Protein AF-A0A955I1L0-F1 (afdb_monomer)

pLDDT: mean 91.67, std 8.21, range [48.75, 98.75]

Organism: NCBI:txid2099670

Foldseek 3Di:
DDDDDDDDDPVVVVVVVVVVVVVVVVVPVVDPVVVVVLVVLVVLLLVLQVLLQQLVVVLVVVPDDQQVFAAQVRGGFAAVVVHWAFEWCDPNGDGSHTDCCCPQCNDVDHSHPGRAARPPDDDNTGSQKTKHALWDPPRRMKIWRPPRPPPDTRIPPPDDRFDKDKDKDKFFFAAFLQKWKDWQLADIDRQDQKAKAAHEQATKMKIKHKGWQAQDAAPWQWPFKKWKWFFADWWDFWTKKKKWWQQDWQDGGDPHSVSVVVSVVRTDPDIDIQTRFDDDYGGDMGMGHTPSVRVNSQSNDPPDDRGIMIMMMIITDDTDRGGMTMTGDNNHDDPHGGTMMMTITITGD

Secondary structure (DSSP, 8-state):
--PPP-PPPHHHHHHHHHHHHHHHHHHHHHS-HHHHHHHHHHHHHHHHHHHHHHHHHHHHHTT--GGG-B-TTSPBPPBTTT--EEEESSS-PPTTEEE-HHHHT-SS--SSSS----TT--SSS--S-EEEEE-TTT-EEEEE-TT-STT---EES-SPPPPPEEEEEEEEPPSGGGEEEEETTTEEES--SEEEEEEETTEEEEEEEEEEEE---TTPEEEEEEEEEEEEEEESS---EEEEE-SSTTPPPPSSHHHHHHHHTT--S--EEETT----STTEEEEPSP-HHHHHHHHTSTT--TTEEEEEEEEESSPPTT-EEEEE-TT--SSSPPPEEEEEEEE--

Structure (mmCIF, N/CA/C/O backbone):
data_AF-A0A955I1L0-F1
#
_entry.id   AF-A0A955I1L0-F1
#
loop_
_atom_site.group_PDB
_atom_site.id
_atom_site.type_symbol
_atom_site.label_atom_id
_atom_site.label_alt_id
_atom_site.label_comp_id
_atom_site.label_asym_id
_atom_site.label_entity_id
_atom_site.label_seq_id
_atom_site.pdbx_PDB_ins_code
_atom_site.Cartn_x
_atom_site.Cartn_y
_atom_site.Cartn_z
_atom_site.occupancy
_atom_site.B_iso_or_equiv
_atom_site.auth_seq_id
_atom_site.auth_comp_id
_atom_site.auth_asym_id
_atom_site.auth_atom_id
_atom_site.pdbx_PDB_model_num
ATOM 1 N N . MET A 1 1 ? -41.982 11.014 87.405 1.00 48.75 1 MET A N 1
ATOM 2 C CA . MET A 1 1 ? -41.968 12.048 86.347 1.00 48.75 1 MET A CA 1
ATOM 3 C C . MET A 1 1 ? -42.696 11.498 85.128 1.00 48.75 1 MET A C 1
ATOM 5 O O . MET A 1 1 ? -42.204 10.549 84.536 1.00 48.75 1 MET A O 1
ATOM 9 N N . LYS A 1 2 ? -43.884 12.017 84.794 1.00 51.75 2 LYS A N 1
ATOM 10 C CA . LYS A 1 2 ? -44.586 11.698 83.539 1.00 51.75 2 LYS A CA 1
ATOM 11 C C . LYS A 1 2 ? -44.285 12.828 82.555 1.00 51.75 2 LYS A C 1
ATOM 13 O O . LYS A 1 2 ? -44.645 13.966 82.833 1.00 51.75 2 LYS A O 1
ATOM 18 N N . ARG A 1 3 ? -43.585 12.528 81.459 1.00 62.56 3 ARG A N 1
ATOM 19 C CA . ARG A 1 3 ? -43.451 13.451 80.324 1.00 62.56 3 ARG A CA 1
ATOM 20 C C . ARG A 1 3 ? -44.800 13.499 79.600 1.00 62.56 3 ARG A C 1
ATOM 22 O O . ARG A 1 3 ? -45.341 12.445 79.277 1.00 62.56 3 ARG A O 1
ATOM 29 N N . SER A 1 4 ? -45.344 14.701 79.419 1.00 61.09 4 SER A N 1
ATOM 30 C CA . SER A 1 4 ? -46.488 14.949 78.537 1.00 61.09 4 SER A CA 1
ATOM 31 C C . SER A 1 4 ? -45.977 14.911 77.102 1.00 61.09 4 SER A C 1
ATOM 33 O O . SER A 1 4 ? -44.977 15.561 76.807 1.00 61.09 4 SER A O 1
ATOM 35 N N . TYR A 1 5 ? -46.612 14.119 76.244 1.00 67.12 5 TYR A N 1
ATOM 36 C CA . TYR A 1 5 ? -46.384 14.187 74.807 1.00 67.12 5 TYR A CA 1
ATOM 37 C C . TYR A 1 5 ? -47.440 15.133 74.243 1.00 67.12 5 TYR A C 1
ATOM 39 O O . TYR A 1 5 ? -48.632 14.854 74.378 1.00 67.12 5 TYR A O 1
ATOM 47 N N . ASP A 1 6 ? -47.009 16.253 73.667 1.00 75.25 6 ASP A N 1
ATOM 48 C CA . ASP A 1 6 ? -47.901 17.142 72.927 1.00 75.25 6 ASP A CA 1
ATOM 49 C C . ASP A 1 6 ? -48.388 16.387 71.684 1.00 75.25 6 ASP A C 1
ATOM 51 O O . ASP A 1 6 ? -47.598 15.955 70.844 1.00 75.25 6 ASP A O 1
ATOM 55 N N . ALA A 1 7 ? -49.693 16.127 71.626 1.00 71.81 7 ALA A N 1
ATOM 56 C CA . ALA A 1 7 ? -50.317 15.414 70.521 1.00 71.81 7 ALA A CA 1
ATOM 57 C C . ALA A 1 7 ? -50.616 16.392 69.374 1.00 71.81 7 ALA A C 1
ATOM 59 O O . ALA A 1 7 ? -51.214 17.444 69.598 1.00 71.81 7 ALA A O 1
ATOM 60 N N . PHE A 1 8 ? -50.218 16.030 68.152 1.00 75.00 8 PHE A N 1
ATOM 61 C CA . PHE A 1 8 ? -50.461 16.818 66.941 1.00 75.00 8 PHE A CA 1
ATOM 62 C C . PHE A 1 8 ? -51.956 16.978 66.649 1.00 75.00 8 PHE A C 1
ATOM 64 O O . PHE A 1 8 ? -52.756 16.063 66.873 1.00 75.00 8 PHE A O 1
ATOM 71 N N . THR A 1 9 ? -52.339 18.138 66.114 1.00 89.00 9 THR A N 1
ATOM 72 C CA . THR A 1 9 ? -53.736 18.402 65.754 1.00 89.00 9 THR A CA 1
ATOM 73 C C . THR A 1 9 ? -54.100 17.724 64.428 1.00 89.00 9 THR A C 1
ATOM 75 O O . THR A 1 9 ? -53.282 17.588 63.521 1.00 89.00 9 THR A O 1
ATOM 78 N N . LEU A 1 10 ? -55.358 17.295 64.283 1.00 85.25 10 LEU A N 1
ATOM 79 C CA . LEU A 1 10 ? -55.810 16.552 63.097 1.00 85.25 10 LEU A CA 1
ATOM 80 C C . LEU A 1 10 ? -55.704 17.382 61.802 1.00 85.25 10 LEU A C 1
ATOM 82 O O . LEU A 1 10 ? -55.428 16.843 60.733 1.00 85.25 10 LEU A O 1
ATOM 86 N N . ILE A 1 11 ? -55.868 18.703 61.911 1.00 90.12 11 ILE A N 1
ATOM 87 C CA . ILE A 1 11 ? -55.724 19.635 60.788 1.00 90.12 11 ILE A CA 1
ATOM 88 C C . ILE A 1 11 ? -54.270 19.781 60.326 1.00 90.12 11 ILE A C 1
ATOM 90 O O . ILE A 1 11 ? -54.012 19.917 59.135 1.00 90.12 11 ILE A O 1
ATOM 94 N N . GLU A 1 12 ? -53.316 19.694 61.246 1.00 88.25 12 GLU A N 1
ATOM 95 C CA . GLU A 1 12 ? -51.885 19.809 60.966 1.00 88.25 12 GLU A CA 1
ATOM 96 C C . GLU A 1 12 ? -51.395 18.605 60.161 1.00 88.25 12 GLU A C 1
ATOM 98 O O . GLU A 1 12 ? -50.720 18.767 59.145 1.00 88.25 12 GLU A O 1
ATOM 103 N N . ILE A 1 13 ? -51.852 17.401 60.514 1.00 91.25 13 ILE A N 1
ATOM 104 C CA . ILE A 1 13 ? -51.591 16.193 59.719 1.00 91.25 13 ILE A CA 1
ATOM 105 C C . ILE A 1 13 ? -52.225 16.315 58.325 1.00 91.25 13 ILE A C 1
ATOM 107 O O . ILE A 1 13 ? -51.581 15.996 57.326 1.00 91.25 13 ILE A O 1
ATOM 111 N N . LEU A 1 14 ? -53.454 16.828 58.232 1.00 90.81 14 LEU A N 1
ATOM 112 C CA . LEU A 1 14 ? -54.170 16.945 56.959 1.00 90.81 14 LEU A CA 1
ATOM 113 C C . LEU A 1 14 ? -53.491 17.923 55.987 1.00 90.81 14 LEU A C 1
ATOM 115 O O . LEU A 1 14 ? -53.303 17.601 54.813 1.00 90.81 14 LEU A O 1
ATOM 119 N N . VAL A 1 15 ? -53.072 19.090 56.478 1.00 92.94 15 VAL A N 1
ATOM 120 C CA . VAL A 1 15 ? -52.344 20.080 55.670 1.00 92.94 15 VAL A CA 1
ATOM 121 C C . VAL A 1 15 ? -50.977 19.541 55.253 1.00 92.94 15 VAL A C 1
ATOM 123 O O . VAL A 1 15 ? -50.581 19.706 54.101 1.00 92.94 15 VAL A O 1
ATOM 126 N N . THR A 1 16 ? -50.276 18.844 56.148 1.00 94.38 16 THR A N 1
ATOM 127 C CA . THR A 1 16 ? -48.937 18.309 55.859 1.00 94.38 16 THR A CA 1
ATOM 128 C C . THR A 1 16 ? -48.982 17.231 54.780 1.00 94.38 16 THR A C 1
ATOM 130 O O . THR A 1 16 ? -48.208 17.282 53.827 1.00 94.38 16 THR A O 1
ATOM 133 N N . VAL A 1 17 ? -49.925 16.288 54.868 1.00 94.25 17 VAL A N 1
ATOM 134 C CA . VAL A 1 17 ? -50.092 15.251 53.837 1.00 94.25 17 VAL A CA 1
ATOM 135 C C . VAL A 1 17 ? -50.529 15.871 52.505 1.00 94.25 17 VAL A C 1
ATOM 137 O O . VAL A 1 17 ? -50.034 15.463 51.453 1.00 94.25 17 VAL A O 1
ATOM 140 N N . GLY A 1 18 ? -51.386 16.899 52.536 1.00 95.69 18 GLY A N 1
ATOM 141 C CA . GLY A 1 18 ? -51.761 17.663 51.343 1.00 95.69 18 GLY A CA 1
ATOM 142 C C . GLY A 1 18 ? -50.561 18.334 50.668 1.00 95.69 18 GLY A C 1
ATOM 143 O O . GLY A 1 18 ? -50.372 18.191 49.461 1.00 95.69 18 GLY A O 1
ATOM 144 N N . LEU A 1 19 ? -49.702 19.000 51.445 1.00 95.00 19 LEU A N 1
ATOM 145 C CA . LEU A 1 19 ? -48.495 19.654 50.930 1.00 95.00 19 LEU A CA 1
ATOM 146 C C . LEU A 1 19 ? -47.462 18.652 50.402 1.00 95.00 19 LEU A C 1
ATOM 148 O O . LEU A 1 19 ? -46.922 18.865 49.318 1.00 95.00 19 LEU A O 1
ATOM 152 N N . ILE A 1 20 ? -47.222 17.542 51.109 1.00 95.31 20 ILE A N 1
ATOM 153 C CA . ILE A 1 20 ? -46.321 16.477 50.637 1.00 95.31 20 ILE A CA 1
ATOM 154 C C . ILE A 1 20 ? -46.835 15.885 49.321 1.00 95.31 20 ILE A C 1
ATOM 156 O O . ILE A 1 20 ? -46.040 15.654 48.415 1.00 95.31 20 ILE A O 1
ATOM 160 N N . SER A 1 21 ? -48.150 15.694 49.177 1.00 94.56 21 SER A N 1
ATOM 161 C CA . SER A 1 21 ? -48.746 15.154 47.946 1.00 94.56 21 SER A CA 1
ATOM 162 C C . SER A 1 21 ? -48.532 16.083 46.747 1.00 94.56 21 SER A C 1
ATOM 164 O O . SER A 1 21 ? -48.178 15.623 45.663 1.00 94.56 21 SER A O 1
ATOM 166 N N . ILE A 1 22 ? -48.697 17.396 46.944 1.00 94.75 22 ILE A N 1
ATOM 167 C CA . ILE A 1 22 ? -48.465 18.402 45.896 1.00 94.75 22 ILE A CA 1
ATOM 168 C C . ILE A 1 22 ? -46.982 18.454 45.519 1.00 94.75 22 ILE A C 1
ATOM 170 O O . ILE A 1 22 ? -46.650 18.446 44.334 1.00 94.75 22 ILE A O 1
ATOM 174 N N . LEU A 1 23 ? -46.089 18.472 46.513 1.00 93.44 23 LEU A N 1
ATOM 175 C CA . LEU A 1 23 ? -44.647 18.492 46.274 1.00 93.44 23 LEU A CA 1
ATOM 176 C C . LEU A 1 23 ? -44.176 17.221 45.560 1.00 93.44 23 LEU A C 1
ATOM 178 O O . LEU A 1 23 ? -43.424 17.328 44.600 1.00 93.44 23 LEU A O 1
ATOM 182 N N . ALA A 1 24 ? -44.656 16.042 45.961 1.00 89.25 24 ALA A N 1
ATOM 183 C CA . ALA A 1 24 ? -44.309 14.773 45.322 1.00 89.25 24 ALA A CA 1
ATOM 184 C C . ALA A 1 24 ? -44.790 14.695 43.861 1.00 89.25 24 ALA A C 1
ATOM 186 O O . ALA A 1 24 ? -44.062 14.221 42.992 1.00 89.25 24 ALA A O 1
ATOM 187 N N . ALA A 1 25 ? -45.995 15.190 43.563 1.00 88.12 25 ALA A N 1
ATOM 188 C CA . ALA A 1 25 ? -46.482 15.255 42.185 1.00 88.12 25 ALA A CA 1
ATOM 189 C C . ALA A 1 25 ? -45.642 16.225 41.332 1.00 88.12 25 ALA A C 1
ATOM 191 O O . ALA A 1 25 ? -45.278 15.900 40.202 1.00 88.12 25 ALA A O 1
ATOM 192 N N . ALA A 1 26 ? -45.287 17.391 41.884 1.00 85.75 26 ALA A N 1
ATOM 193 C CA . ALA A 1 26 ? -44.449 18.372 41.199 1.00 85.75 26 ALA A CA 1
ATOM 194 C C . ALA A 1 26 ? -43.020 17.855 40.947 1.00 85.75 26 ALA A C 1
ATOM 196 O O . ALA A 1 26 ? -42.470 18.093 39.873 1.00 85.75 26 ALA A O 1
ATOM 197 N N . THR A 1 27 ? -42.423 17.118 41.889 1.00 84.75 27 THR A N 1
ATOM 198 C CA . THR A 1 27 ? -41.069 16.565 41.723 1.00 84.75 27 THR A CA 1
ATOM 199 C C . THR A 1 27 ? -41.011 15.433 40.701 1.00 84.75 27 THR A C 1
ATOM 201 O O . THR A 1 27 ? -40.049 15.375 39.942 1.00 84.75 27 THR A O 1
ATOM 204 N N . ILE A 1 28 ? -42.033 14.573 40.618 1.00 80.56 28 ILE A N 1
ATOM 205 C CA . ILE A 1 28 ? -42.113 13.516 39.592 1.00 80.56 28 ILE A CA 1
ATOM 206 C C . ILE A 1 28 ? -42.256 14.114 38.188 1.00 80.56 28 ILE A C 1
ATOM 208 O O . ILE A 1 28 ? -41.686 13.587 37.243 1.00 80.56 28 ILE A O 1
ATOM 212 N N . LEU A 1 29 ? -42.984 15.225 38.041 1.00 76.25 29 LEU A N 1
ATOM 213 C CA . LEU A 1 29 ? -43.070 15.938 36.762 1.00 76.25 29 LEU A CA 1
ATOM 214 C C . LEU A 1 29 ? -41.763 16.663 36.407 1.00 76.25 29 LEU A C 1
ATOM 216 O O . LEU A 1 29 ? -41.454 16.828 35.230 1.00 76.25 29 LEU A O 1
ATOM 220 N N . ALA A 1 30 ? -41.003 17.104 37.413 1.00 76.31 30 ALA A N 1
ATOM 221 C CA . ALA A 1 30 ? -39.736 17.805 37.220 1.00 76.31 30 ALA A CA 1
ATOM 222 C C . ALA A 1 30 ? -38.559 16.861 36.909 1.00 76.31 30 ALA A C 1
ATOM 224 O O . ALA A 1 30 ? -37.633 17.248 36.197 1.00 76.31 30 ALA A O 1
ATOM 225 N N . ILE A 1 31 ? -38.575 15.632 37.432 1.00 81.81 31 ILE A N 1
ATOM 226 C CA . ILE A 1 31 ? -37.565 14.609 37.148 1.00 81.81 31 ILE A CA 1
ATOM 227 C C . ILE A 1 31 ? -38.073 13.777 35.981 1.00 81.81 31 ILE A C 1
ATOM 229 O O . ILE A 1 31 ? -39.049 13.059 36.125 1.00 81.81 31 ILE A O 1
ATOM 233 N N . ASN A 1 32 ? -37.397 13.825 34.837 1.00 82.88 32 ASN A N 1
ATOM 234 C CA . ASN A 1 32 ? -37.656 12.880 33.759 1.00 82.88 32 ASN A CA 1
ATOM 235 C C . ASN A 1 32 ? -36.880 11.575 34.049 1.00 82.88 32 ASN A C 1
ATOM 237 O O . ASN A 1 32 ? -35.669 11.536 33.799 1.00 82.88 32 ASN A O 1
ATOM 241 N N . PRO A 1 33 ? -37.509 10.526 34.623 1.00 85.00 33 PRO A N 1
ATOM 242 C CA . PRO A 1 33 ? -36.785 9.342 35.082 1.00 85.00 33 PRO A CA 1
ATOM 243 C C . PRO A 1 33 ? -36.112 8.595 33.929 1.00 85.00 33 PRO A C 1
ATOM 245 O O . PRO A 1 33 ? -35.045 8.023 34.128 1.00 85.00 33 PRO A O 1
ATOM 248 N N . SER A 1 34 ? -36.682 8.632 32.719 1.00 87.00 34 SER A N 1
ATOM 249 C CA . SER A 1 34 ? -36.097 7.953 31.559 1.00 87.00 34 SER A CA 1
ATOM 250 C C . SER A 1 34 ? -34.727 8.533 31.212 1.00 87.00 34 SER A C 1
ATOM 252 O O . SER A 1 34 ? -33.763 7.781 31.118 1.00 87.00 34 SER A O 1
ATOM 254 N N . VAL A 1 35 ? -34.610 9.863 31.154 1.00 90.50 35 VAL A N 1
ATOM 255 C CA . VAL A 1 35 ? -33.341 10.565 30.898 1.00 90.50 35 VAL A CA 1
ATOM 256 C C . VAL A 1 35 ? -32.314 10.275 31.996 1.00 90.50 35 VAL A C 1
ATOM 258 O O . VAL A 1 35 ? -31.129 10.134 31.704 1.00 90.50 35 VAL A O 1
ATOM 261 N N . ALA A 1 36 ? -32.738 10.162 33.260 1.00 90.19 36 ALA A N 1
ATOM 262 C CA . ALA A 1 36 ? -31.833 9.820 34.359 1.00 90.19 36 ALA A CA 1
ATOM 263 C C . ALA A 1 36 ? -31.263 8.394 34.224 1.00 90.19 36 ALA A C 1
ATOM 265 O O . ALA A 1 36 ? -30.066 8.193 34.435 1.00 90.19 36 ALA A O 1
ATOM 266 N N . PHE A 1 37 ? -32.084 7.420 33.818 1.00 91.94 37 PHE A N 1
ATOM 267 C CA . PHE A 1 37 ? -31.607 6.062 33.543 1.00 91.94 37 PHE A CA 1
ATOM 268 C C . PHE A 1 37 ? -30.702 6.003 32.308 1.00 91.94 37 PHE A C 1
ATOM 270 O O . PHE A 1 37 ? -29.670 5.339 32.368 1.00 91.94 37 PHE A O 1
ATOM 277 N N . SER A 1 38 ? -31.034 6.735 31.239 1.00 94.38 38 SER A N 1
ATOM 278 C CA . SER A 1 38 ? -30.182 6.864 30.047 1.00 94.38 38 SER A CA 1
ATOM 279 C C . SER A 1 38 ? -28.797 7.401 30.402 1.00 94.38 38 SER A C 1
ATOM 281 O O . SER A 1 38 ? -27.790 6.799 30.044 1.00 94.38 38 SER A O 1
ATOM 283 N N . LYS A 1 39 ? -28.727 8.460 31.222 1.00 94.31 39 LYS A N 1
ATOM 284 C CA . LYS A 1 39 ? -27.454 8.998 31.733 1.00 94.31 39 LYS A CA 1
ATOM 285 C C . LYS A 1 39 ? -26.677 7.982 32.569 1.00 94.31 39 LYS A C 1
ATOM 287 O O . LYS A 1 39 ? -25.459 7.903 32.456 1.00 94.31 39 LYS A O 1
ATOM 292 N N . SER A 1 40 ? -27.362 7.194 33.400 1.00 95.56 40 SER A N 1
ATOM 293 C CA . SER A 1 40 ? -26.713 6.143 34.192 1.00 95.56 40 SER A CA 1
ATOM 294 C C . SER A 1 40 ? -26.139 5.028 33.316 1.00 95.56 40 SER A C 1
ATOM 296 O O . SER A 1 40 ? -25.058 4.526 33.618 1.00 95.56 40 SER A O 1
ATOM 298 N N . ARG A 1 41 ? -26.837 4.635 32.241 1.00 96.00 41 ARG A N 1
ATOM 299 C CA . ARG A 1 41 ? -26.336 3.634 31.288 1.00 96.00 41 ARG A CA 1
ATOM 300 C C . ARG A 1 41 ? -25.165 4.178 30.477 1.00 96.00 41 ARG A C 1
ATOM 302 O O . ARG A 1 41 ? -24.139 3.511 30.416 1.00 96.00 41 ARG A O 1
ATOM 309 N N . ASN A 1 42 ? -25.252 5.415 29.986 1.00 96.88 42 ASN A N 1
ATOM 310 C CA . ASN A 1 42 ? -24.131 6.095 29.328 1.00 96.88 42 ASN A CA 1
ATOM 311 C C . ASN A 1 42 ? -22.904 6.221 30.248 1.00 96.88 42 ASN A C 1
ATOM 313 O O . ASN A 1 42 ? -21.783 5.998 29.807 1.00 96.88 42 ASN A O 1
ATOM 317 N N . ALA A 1 43 ? -23.082 6.481 31.547 1.00 96.25 43 ALA A N 1
ATOM 318 C CA . ALA A 1 43 ? -21.969 6.459 32.501 1.00 96.25 43 ALA A CA 1
ATOM 319 C C . ALA A 1 43 ? -21.326 5.063 32.630 1.00 96.25 43 ALA A C 1
ATOM 321 O O . ALA A 1 43 ? -20.107 4.958 32.758 1.00 96.25 43 ALA A O 1
ATOM 322 N N . SER A 1 44 ? -22.125 3.992 32.563 1.00 96.06 44 SER A N 1
ATOM 323 C CA . SER A 1 44 ? -21.618 2.614 32.488 1.00 96.06 44 SER A CA 1
ATOM 324 C C . SER A 1 44 ? -20.831 2.370 31.195 1.00 96.06 44 SER A C 1
ATOM 326 O O . SER A 1 44 ? -19.723 1.846 31.264 1.00 96.06 44 SER A O 1
ATOM 328 N N . ARG A 1 45 ? -21.333 2.851 30.048 1.00 97.06 45 ARG A N 1
ATOM 329 C CA . ARG A 1 45 ? -20.642 2.788 28.746 1.00 97.06 45 ARG A CA 1
ATOM 330 C C . ARG A 1 45 ? -19.296 3.496 28.766 1.00 97.06 45 ARG A C 1
ATOM 332 O O . ARG A 1 45 ? -18.305 2.931 28.330 1.00 97.06 45 ARG A O 1
ATOM 339 N N . TRP A 1 46 ? -19.230 4.691 29.351 1.00 96.06 46 TRP A N 1
ATOM 340 C CA . TRP A 1 46 ? -17.969 5.416 29.531 1.00 96.06 46 TRP A CA 1
ATOM 341 C C . TRP A 1 46 ? -16.937 4.627 30.335 1.00 96.06 46 TRP A C 1
ATOM 343 O O . TRP A 1 46 ? -15.747 4.690 30.033 1.00 96.06 46 TRP A O 1
ATOM 353 N N . ASN A 1 47 ? -17.374 3.902 31.364 1.00 96.00 47 ASN A N 1
ATOM 354 C CA . ASN A 1 47 ? -16.473 3.047 32.130 1.00 96.00 47 ASN A CA 1
ATOM 355 C C . ASN A 1 47 ? -16.022 1.839 31.303 1.00 96.00 47 ASN A C 1
ATOM 357 O O . ASN A 1 47 ? -14.844 1.499 31.359 1.00 96.00 47 ASN A O 1
ATOM 361 N N . GLY A 1 48 ? -16.921 1.245 30.512 1.00 96.19 48 GLY A N 1
ATOM 362 C CA . GLY A 1 48 ? -16.595 0.135 29.618 1.00 96.19 48 GLY A CA 1
ATOM 363 C C . GLY A 1 48 ? -15.585 0.516 28.537 1.00 96.19 48 GLY A C 1
ATOM 364 O O . GLY A 1 48 ? -14.521 -0.090 28.459 1.00 96.19 48 GLY A O 1
ATOM 365 N N . VAL A 1 49 ? -15.857 1.591 27.790 1.00 96.44 49 VAL A N 1
ATOM 366 C CA . VAL A 1 49 ? -14.954 2.120 26.752 1.00 96.44 49 VAL A CA 1
ATOM 367 C C . VAL A 1 49 ? -13.568 2.438 27.327 1.00 96.44 49 VAL A C 1
ATOM 369 O O . VAL A 1 49 ? -12.564 2.055 26.735 1.00 96.44 49 VAL A O 1
ATOM 372 N N . ARG A 1 50 ? -13.486 3.076 28.508 1.00 95.69 50 ARG A N 1
ATOM 373 C CA . ARG A 1 50 ? -12.197 3.360 29.172 1.00 95.69 50 ARG A CA 1
ATOM 374 C C . ARG A 1 50 ? -11.459 2.102 29.602 1.00 95.69 50 ARG A C 1
ATOM 376 O O . ARG A 1 50 ? -10.248 2.041 29.434 1.00 95.69 50 ARG A O 1
ATOM 383 N N . ALA A 1 51 ? -12.166 1.136 30.183 1.00 95.94 51 ALA A N 1
ATOM 384 C CA . ALA A 1 51 ? -11.551 -0.101 30.645 1.00 95.94 51 ALA A CA 1
ATOM 385 C C . ALA A 1 51 ? -10.952 -0.885 29.472 1.00 95.94 51 ALA A C 1
ATOM 387 O O . ALA A 1 51 ? -9.798 -1.290 29.553 1.00 95.94 51 ALA A O 1
ATOM 388 N N . ILE A 1 52 ? -11.695 -1.021 28.368 1.00 95.38 52 ILE A N 1
ATOM 389 C CA . ILE A 1 52 ? -11.211 -1.697 27.158 1.00 95.38 52 ILE A CA 1
ATOM 390 C C . ILE A 1 52 ? -10.019 -0.939 26.565 1.00 95.38 52 ILE A C 1
ATOM 392 O O . ILE A 1 52 ? -8.969 -1.536 26.350 1.00 95.38 52 ILE A O 1
ATOM 396 N N . HIS A 1 53 ? -10.146 0.378 26.362 1.00 94.56 53 HIS A N 1
ATOM 397 C CA . HIS A 1 53 ? -9.079 1.192 25.775 1.00 94.56 53 HIS A CA 1
ATOM 398 C C . HIS A 1 53 ? -7.780 1.111 26.586 1.00 94.56 53 HIS A C 1
ATOM 400 O O . HIS A 1 53 ? -6.738 0.763 26.043 1.00 94.56 53 HIS A O 1
ATOM 406 N N . SER A 1 54 ? -7.837 1.366 27.898 1.00 94.19 54 SER A N 1
ATOM 407 C CA . SER A 1 54 ? -6.648 1.295 28.756 1.00 94.19 54 SER A CA 1
ATOM 408 C C . SER A 1 54 ? -6.093 -0.126 28.890 1.00 94.19 54 SER A C 1
ATOM 410 O O . SER A 1 54 ? -4.889 -0.285 29.071 1.00 94.19 54 SER A O 1
ATOM 412 N N . GLY A 1 55 ? -6.946 -1.152 28.796 1.00 94.31 55 GLY A N 1
ATOM 413 C CA . GLY A 1 55 ? -6.514 -2.547 28.773 1.00 94.31 55 GLY A CA 1
ATOM 414 C C . GLY A 1 55 ? -5.665 -2.861 27.542 1.00 94.31 55 GLY A C 1
ATOM 415 O O . GLY A 1 55 ? -4.563 -3.385 27.683 1.00 94.31 55 GLY A O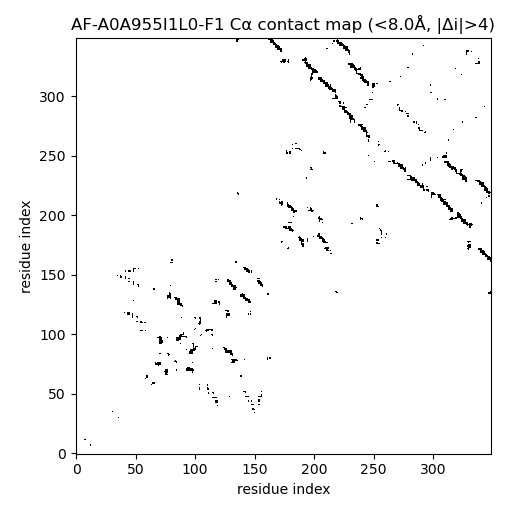 1
ATOM 416 N N . ILE A 1 56 ? -6.141 -2.477 26.353 1.00 93.12 56 ILE A N 1
ATOM 417 C CA . ILE A 1 56 ? -5.404 -2.678 25.098 1.00 93.12 56 ILE A CA 1
ATOM 418 C C . ILE A 1 56 ? -4.134 -1.826 25.069 1.00 93.12 56 ILE A C 1
ATOM 420 O O . ILE A 1 56 ? -3.078 -2.334 24.711 1.00 93.12 56 ILE A O 1
ATOM 424 N N . GLU A 1 57 ? -4.188 -0.559 25.493 1.00 92.12 57 GLU A N 1
ATOM 425 C CA . GLU A 1 57 ? -2.988 0.287 25.564 1.00 92.12 57 GLU A CA 1
ATOM 426 C C . GLU A 1 57 ? -1.903 -0.338 26.445 1.00 92.12 57 GLU A C 1
ATOM 428 O O . GLU A 1 57 ? -0.736 -0.361 26.063 1.00 92.12 57 GLU A O 1
ATOM 433 N N . GLN A 1 58 ? -2.273 -0.881 27.608 1.00 92.88 58 GLN A N 1
ATOM 434 C CA . GLN A 1 58 ? -1.312 -1.552 28.481 1.00 92.88 58 GLN A CA 1
ATOM 435 C C . GLN A 1 58 ? -0.775 -2.847 27.855 1.00 92.88 58 GLN A C 1
ATOM 437 O O . GLN A 1 58 ? 0.412 -3.137 27.997 1.00 92.88 58 GLN A O 1
ATOM 442 N N . TRP A 1 59 ? -1.610 -3.597 27.132 1.00 92.69 59 TRP A N 1
ATOM 443 C CA . TRP A 1 59 ? -1.181 -4.782 26.388 1.00 92.69 59 TRP A CA 1
ATOM 444 C C . TRP A 1 59 ? -0.175 -4.444 25.281 1.00 92.69 59 TRP A C 1
ATOM 446 O O . TRP A 1 59 ? 0.844 -5.125 25.157 1.00 92.69 59 TRP A O 1
ATOM 456 N N . LEU A 1 60 ? -0.382 -3.346 24.551 1.00 90.81 60 LEU A N 1
ATOM 457 C CA . LEU A 1 60 ? 0.579 -2.840 23.564 1.00 90.81 60 LEU A CA 1
ATOM 458 C C . LEU A 1 60 ? 1.884 -2.362 24.222 1.00 90.81 60 LEU A C 1
ATOM 460 O O . LEU A 1 60 ? 2.971 -2.643 23.721 1.00 90.81 60 LEU A O 1
ATOM 464 N N . ILE A 1 61 ? 1.800 -1.684 25.375 1.00 92.31 61 ILE A N 1
ATOM 465 C CA . ILE A 1 61 ? 2.977 -1.225 26.141 1.00 92.31 61 ILE A CA 1
ATOM 466 C C . ILE A 1 61 ? 3.878 -2.394 26.563 1.00 92.31 61 ILE A C 1
ATOM 468 O O . ILE A 1 61 ? 5.097 -2.225 26.647 1.00 92.31 61 ILE A O 1
ATOM 472 N N . ASP A 1 62 ? 3.313 -3.579 26.779 1.00 92.50 62 ASP A N 1
ATOM 473 C CA . ASP A 1 62 ? 4.078 -4.773 27.145 1.00 92.50 62 ASP A CA 1
ATOM 474 C C . ASP A 1 62 ? 4.783 -5.449 25.956 1.00 92.50 62 ASP A C 1
ATOM 476 O O . ASP A 1 62 ? 5.447 -6.473 26.128 1.00 92.50 62 ASP A O 1
ATOM 480 N N . GLY A 1 63 ? 4.706 -4.845 24.766 1.00 88.69 63 GLY A N 1
ATOM 481 C CA . GLY A 1 63 ? 5.442 -5.258 23.572 1.00 88.69 63 GLY A CA 1
ATOM 482 C C . GLY A 1 63 ? 4.670 -6.192 22.647 1.00 88.69 63 GLY A C 1
ATOM 483 O O . GLY A 1 63 ? 5.282 -6.820 21.785 1.00 88.69 63 GLY A O 1
ATOM 484 N N . ASN A 1 64 ? 3.354 -6.301 22.824 1.00 90.00 64 ASN A N 1
ATOM 485 C CA . ASN A 1 64 ? 2.501 -7.016 21.884 1.00 90.00 64 ASN A CA 1
ATOM 486 C C . ASN A 1 64 ? 2.183 -6.143 20.663 1.00 90.00 64 ASN A C 1
ATOM 488 O O . ASN A 1 64 ? 2.170 -4.915 20.755 1.00 90.00 64 ASN A O 1
ATOM 492 N N . ASP A 1 65 ? 1.908 -6.785 19.529 1.00 87.25 65 ASP A N 1
ATOM 493 C CA . ASP A 1 65 ? 1.582 -6.105 18.276 1.00 87.25 65 ASP A CA 1
ATOM 494 C C . ASP A 1 65 ? 0.076 -6.176 18.004 1.00 87.25 65 ASP A C 1
ATOM 496 O O . ASP A 1 65 ? -0.512 -7.261 18.042 1.00 87.25 65 ASP A O 1
ATOM 500 N N . ILE A 1 66 ? -0.542 -5.028 17.716 1.00 87.44 66 ILE A N 1
ATOM 501 C CA . ILE A 1 66 ? -1.976 -4.927 17.423 1.00 87.44 66 ILE A CA 1
ATOM 502 C C . ILE A 1 66 ? -2.374 -5.785 16.219 1.00 87.44 66 ILE A C 1
ATOM 504 O O . ILE A 1 66 ? -3.482 -6.306 16.202 1.00 87.44 66 ILE A O 1
ATOM 508 N N . ASP A 1 67 ? -1.462 -6.020 15.275 1.00 84.81 67 ASP A N 1
ATOM 509 C CA . ASP A 1 67 ? -1.734 -6.821 14.074 1.00 84.81 67 ASP A CA 1
ATOM 510 C C . ASP A 1 67 ? -1.929 -8.313 14.392 1.00 84.81 67 ASP A C 1
ATOM 512 O O . ASP A 1 67 ? -2.421 -9.077 13.565 1.00 84.81 67 ASP A O 1
ATOM 516 N N . THR A 1 68 ? -1.565 -8.752 15.602 1.00 87.25 68 THR A N 1
ATOM 517 C CA . THR A 1 68 ? -1.853 -10.117 16.076 1.00 87.25 68 THR A CA 1
ATOM 518 C C . THR A 1 68 ? -3.296 -10.291 16.546 1.00 87.25 68 THR A C 1
ATOM 520 O O . THR A 1 68 ? -3.744 -11.422 16.750 1.00 87.25 68 THR A O 1
ATOM 523 N N . LEU A 1 69 ? -4.030 -9.186 16.712 1.00 87.56 69 LEU A N 1
ATOM 524 C CA . LEU A 1 69 ? -5.457 -9.195 16.986 1.00 87.56 69 LEU A CA 1
ATOM 525 C C . LEU A 1 69 ? -6.225 -9.366 15.679 1.00 87.56 69 LEU A C 1
ATOM 527 O O . LEU A 1 69 ? -6.395 -8.419 14.913 1.00 87.56 69 LEU A O 1
ATOM 531 N N . LEU A 1 70 ? -6.688 -10.591 15.449 1.00 87.56 70 LEU A N 1
ATOM 532 C CA . LEU A 1 70 ? -7.376 -10.967 14.222 1.00 87.56 70 LEU A CA 1
ATOM 533 C C . LEU A 1 70 ? -8.871 -11.178 14.452 1.00 87.56 70 LEU A C 1
ATOM 535 O O . LEU A 1 70 ? -9.305 -11.643 15.512 1.00 87.56 70 LEU A O 1
ATOM 539 N N . GLU A 1 71 ? -9.647 -10.855 13.426 1.00 88.00 71 GLU A N 1
ATOM 540 C CA . GLU A 1 71 ? -11.067 -11.158 13.347 1.00 88.00 71 GLU A CA 1
ATOM 541 C C . GLU A 1 71 ? -11.305 -12.657 13.093 1.00 88.00 71 GLU A C 1
ATOM 543 O O . GLU A 1 71 ? -10.377 -13.442 12.872 1.00 88.00 71 GLU A O 1
ATOM 548 N N . GLY A 1 72 ? -12.569 -13.089 13.142 1.00 84.94 72 GLY A N 1
ATOM 549 C CA . GLY A 1 72 ? -12.933 -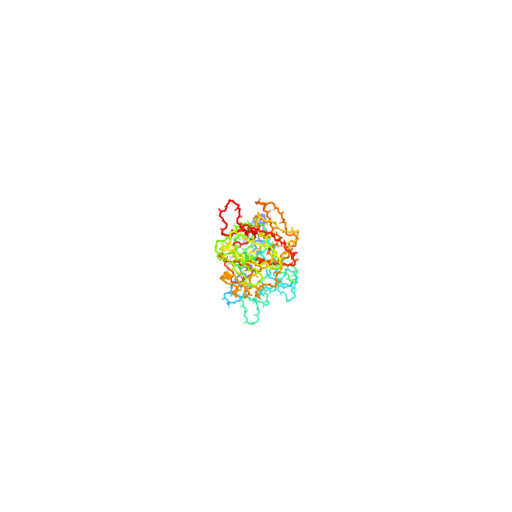14.502 12.985 1.00 84.94 72 GLY A CA 1
ATOM 550 C C . GLY A 1 72 ? -12.551 -15.129 11.636 1.00 84.94 72 GLY A C 1
ATOM 551 O O . GLY A 1 72 ? -12.435 -16.354 11.549 1.00 84.94 72 GLY A O 1
ATOM 552 N N . ASP A 1 73 ? -12.347 -14.321 10.597 1.00 83.50 73 ASP A N 1
ATOM 553 C CA . ASP A 1 73 ? -11.879 -14.737 9.270 1.00 83.50 73 ASP A CA 1
ATOM 554 C C . ASP A 1 73 ? -10.339 -14.708 9.124 1.00 83.50 73 ASP A C 1
ATOM 556 O O . ASP A 1 73 ? -9.805 -15.204 8.129 1.00 83.50 73 ASP A O 1
ATOM 560 N N . GLY A 1 74 ? -9.625 -14.198 10.133 1.00 84.94 74 GLY A N 1
ATOM 561 C CA . GLY A 1 74 ? -8.174 -14.037 10.146 1.00 84.94 74 GLY A CA 1
ATOM 562 C C . GLY A 1 74 ? -7.668 -12.691 9.619 1.00 84.94 74 GLY A C 1
ATOM 563 O O . GLY A 1 74 ? -6.450 -12.534 9.522 1.00 84.94 74 GLY A O 1
ATOM 564 N N . SER A 1 75 ? -8.542 -11.736 9.281 1.00 85.44 75 SER A N 1
ATOM 565 C CA . SER A 1 75 ? -8.131 -10.377 8.913 1.00 85.44 75 SER A CA 1
ATOM 566 C C . SER A 1 75 ? -7.705 -9.566 10.146 1.00 85.44 75 SER A C 1
ATOM 568 O O . SER A 1 75 ? -8.164 -9.849 11.254 1.00 85.44 75 SER A O 1
ATOM 570 N N . PRO A 1 76 ? -6.852 -8.537 10.001 1.00 86.38 76 PRO A N 1
ATOM 571 C CA . PRO A 1 76 ? -6.623 -7.571 11.074 1.00 86.38 76 PRO A CA 1
ATOM 572 C C . PRO A 1 76 ? -7.891 -6.751 11.364 1.00 86.38 76 PRO A C 1
ATOM 574 O O . PRO A 1 76 ? -8.825 -6.725 10.560 1.00 86.38 76 PRO A O 1
ATOM 577 N N . ILE A 1 77 ? -7.898 -6.052 12.505 1.00 88.44 77 ILE A N 1
ATOM 578 C CA . ILE A 1 77 ? -8.963 -5.110 12.887 1.00 88.44 77 ILE A CA 1
ATOM 579 C C . ILE A 1 77 ? -9.164 -4.059 11.784 1.00 88.44 77 ILE A C 1
ATOM 581 O O . ILE A 1 77 ? -8.209 -3.407 11.357 1.00 88.44 77 ILE A O 1
ATOM 585 N N . ALA A 1 78 ? -10.416 -3.831 11.386 1.00 83.69 78 ALA A N 1
ATOM 586 C CA . ALA A 1 78 ? -10.764 -2.815 10.394 1.00 83.69 78 ALA A CA 1
ATOM 587 C C . ALA A 1 78 ? -10.374 -1.378 10.811 1.00 83.69 78 ALA A C 1
ATOM 589 O O . ALA A 1 78 ? -10.450 -0.989 11.984 1.00 83.69 78 ALA A O 1
ATOM 590 N N . ASN A 1 79 ? -10.039 -0.533 9.831 1.00 83.69 79 ASN A N 1
ATOM 591 C CA . ASN A 1 79 ? -9.927 0.910 10.053 1.00 83.69 79 ASN A CA 1
ATOM 592 C C . ASN A 1 79 ? -11.314 1.519 10.315 1.00 83.69 79 ASN A C 1
ATOM 594 O O . ASN A 1 79 ? -12.308 1.097 9.728 1.00 83.69 79 ASN A O 1
ATOM 598 N N . CYS A 1 80 ? -11.385 2.575 11.135 1.00 84.31 80 CYS A N 1
ATOM 599 C CA . CYS A 1 80 ? -12.656 3.187 11.577 1.00 84.31 80 CYS A CA 1
ATOM 600 C C . CYS A 1 80 ? -13.570 3.727 10.467 1.00 84.31 80 CYS A C 1
ATOM 602 O O . CYS A 1 80 ? -14.736 4.042 10.697 1.00 84.31 80 CYS A O 1
ATOM 604 N N . VAL A 1 81 ? -13.007 3.890 9.285 1.00 72.75 81 VAL A N 1
ATOM 605 C CA . VAL A 1 81 ? -13.620 4.364 8.044 1.00 72.75 81 VAL A CA 1
ATOM 606 C C . VAL A 1 81 ? -14.237 3.239 7.209 1.00 72.75 81 VAL A C 1
ATOM 608 O O . VAL A 1 81 ? -15.277 3.460 6.593 1.00 72.75 81 VAL A O 1
ATOM 611 N N . ASP A 1 82 ? -13.643 2.043 7.239 1.00 73.38 82 ASP A N 1
ATOM 612 C CA . ASP A 1 82 ? -14.139 0.841 6.556 1.00 73.38 82 ASP A CA 1
ATOM 613 C C . ASP A 1 82 ? -15.240 0.170 7.381 1.00 73.38 82 ASP A C 1
ATOM 615 O O . ASP A 1 82 ? -16.136 -0.496 6.858 1.00 73.38 82 ASP A O 1
ATOM 619 N N . GLY A 1 83 ? -15.204 0.392 8.694 1.00 80.38 83 GLY A N 1
ATOM 620 C CA . GLY A 1 83 ? -16.221 -0.047 9.623 1.00 80.38 83 GLY A CA 1
ATOM 621 C C . GLY A 1 83 ? -15.695 -0.113 11.045 1.00 80.38 83 GLY A C 1
ATOM 622 O O . GLY A 1 83 ? -14.674 0.465 11.406 1.00 80.38 83 GLY A O 1
ATOM 623 N N . THR A 1 84 ? -16.430 -0.831 11.883 1.00 86.75 84 THR A N 1
ATOM 624 C CA . THR A 1 84 ? -15.988 -1.135 13.239 1.00 86.75 84 THR A CA 1
ATOM 625 C C . THR A 1 84 ? -16.214 -2.607 13.518 1.00 86.75 84 THR A C 1
ATOM 627 O O . THR A 1 84 ? -17.313 -3.110 13.265 1.00 86.75 84 THR A O 1
ATOM 630 N N . THR A 1 85 ? -15.228 -3.255 14.112 1.00 91.62 85 THR A N 1
ATOM 631 C CA . THR A 1 85 ? -15.275 -4.655 14.521 1.00 91.62 85 THR A CA 1
ATOM 632 C C . THR A 1 85 ? -16.049 -4.799 15.830 1.00 91.62 85 THR A C 1
ATOM 634 O O . THR A 1 85 ? -15.969 -3.958 16.736 1.00 91.62 85 THR A O 1
ATOM 637 N N . VAL A 1 86 ? -16.835 -5.867 15.949 1.00 92.81 86 VAL A N 1
ATOM 638 C CA . VAL A 1 86 ? -17.607 -6.179 17.157 1.00 92.81 86 VAL A CA 1
ATOM 639 C C . VAL A 1 86 ? -16.709 -6.814 18.210 1.00 92.81 86 VAL A C 1
ATOM 641 O O . VAL A 1 86 ? -16.107 -7.853 17.966 1.00 92.81 86 VAL A O 1
ATOM 644 N N . ILE A 1 87 ? -16.680 -6.245 19.415 1.00 93.19 87 ILE A N 1
ATOM 645 C CA . ILE A 1 87 ? -15.966 -6.861 20.537 1.00 93.19 87 ILE A CA 1
ATOM 646 C C . ILE A 1 87 ? -16.828 -7.982 21.121 1.00 93.19 87 ILE A C 1
ATOM 648 O O . ILE A 1 87 ? -17.962 -7.737 21.558 1.00 93.19 87 ILE A O 1
ATOM 652 N N . THR A 1 88 ? -16.274 -9.191 21.167 1.00 90.88 88 THR A N 1
ATOM 653 C CA . THR A 1 88 ? -16.878 -10.366 21.794 1.00 90.88 88 THR A CA 1
ATOM 654 C C . THR A 1 88 ? -16.136 -10.792 23.061 1.00 90.88 88 THR A C 1
ATOM 656 O O . THR A 1 88 ? -14.945 -10.534 23.224 1.00 90.88 88 THR A O 1
ATOM 659 N N . ASP A 1 89 ? -16.888 -11.401 23.977 1.00 86.25 89 ASP A N 1
ATOM 660 C CA . ASP A 1 89 ? -16.447 -12.019 25.230 1.00 86.25 89 ASP A CA 1
ATOM 661 C C . ASP A 1 89 ? -16.602 -13.554 25.197 1.00 86.25 89 ASP A C 1
ATOM 663 O O . ASP A 1 89 ? -16.578 -14.215 26.237 1.00 86.25 89 ASP A O 1
ATOM 667 N N . VAL A 1 90 ? -16.814 -14.136 24.008 1.00 85.88 90 VAL A N 1
ATOM 668 C CA . VAL A 1 90 ? -16.923 -15.587 23.820 1.00 85.88 90 VAL A CA 1
ATOM 669 C C . VAL A 1 90 ? -15.853 -16.108 22.856 1.00 85.88 90 VAL A C 1
ATOM 671 O O . VAL A 1 90 ? -15.568 -15.468 21.848 1.00 85.88 90 VAL A O 1
ATOM 674 N N . PRO A 1 91 ? -15.338 -17.334 23.073 1.00 82.00 91 PRO A N 1
ATOM 675 C CA . PRO A 1 91 ? -14.236 -17.883 22.276 1.00 82.00 91 PRO A CA 1
ATOM 676 C C . PRO A 1 91 ? -14.630 -18.266 20.841 1.00 82.00 91 PRO A C 1
ATOM 678 O O . PRO A 1 91 ? -13.784 -18.628 20.028 1.00 82.00 91 PRO A O 1
ATOM 681 N N . THR A 1 92 ? -15.926 -18.276 20.519 1.00 84.19 92 THR A N 1
ATOM 682 C CA . THR A 1 92 ? -16.413 -18.535 19.160 1.00 84.19 92 THR A CA 1
ATOM 683 C C . THR A 1 92 ? -16.524 -17.221 18.402 1.00 84.19 92 THR A C 1
ATOM 685 O O . THR A 1 92 ? -17.565 -16.568 18.466 1.00 84.19 92 THR A O 1
ATOM 688 N N . ILE A 1 93 ? -15.460 -16.871 17.686 1.00 82.88 93 ILE A N 1
ATOM 689 C CA . ILE A 1 93 ? -15.358 -15.638 16.905 1.00 82.88 93 ILE A CA 1
ATOM 690 C C . ILE A 1 93 ? -16.053 -15.832 15.552 1.00 82.88 93 ILE A C 1
ATOM 692 O O . ILE A 1 93 ? -15.763 -16.791 14.832 1.00 82.88 93 ILE A O 1
ATOM 696 N N . LEU A 1 94 ? -17.004 -14.958 15.224 1.00 85.81 94 LEU A N 1
ATOM 697 C CA . LEU A 1 94 ? -17.600 -14.877 13.887 1.00 85.81 94 LEU A CA 1
ATOM 698 C C . LEU A 1 94 ? -16.870 -13.831 13.033 1.00 85.81 94 LEU A C 1
ATOM 700 O O . LEU A 1 94 ? -16.141 -12.993 13.554 1.00 85.81 94 LEU A O 1
ATOM 704 N N . ASP A 1 95 ? -17.113 -13.866 11.726 1.00 85.75 95 ASP A N 1
ATOM 705 C CA . ASP A 1 95 ? -16.701 -12.811 10.796 1.00 85.75 95 ASP A CA 1
ATOM 706 C C . ASP A 1 95 ? -17.195 -11.427 11.279 1.00 85.75 95 ASP A C 1
ATOM 708 O O . ASP A 1 95 ? -18.350 -11.299 11.715 1.00 85.75 95 ASP A O 1
ATOM 712 N N . GLY A 1 96 ? -16.316 -10.419 11.278 1.00 85.44 96 GLY A N 1
ATOM 713 C CA . GLY A 1 96 ? -16.584 -9.089 11.840 1.00 85.44 96 GLY A CA 1
ATOM 714 C C . GLY A 1 96 ? -16.520 -8.984 13.372 1.00 85.44 96 GLY A C 1
ATOM 715 O O . GLY A 1 96 ? -16.973 -7.979 13.937 1.00 85.44 96 GLY A O 1
ATOM 716 N N . GLN A 1 97 ? -16.037 -10.016 14.076 1.00 90.88 97 GLN A N 1
ATOM 717 C CA . GLN A 1 97 ? -15.891 -10.033 15.537 1.00 90.88 97 GLN A CA 1
ATOM 718 C C . GLN A 1 97 ? -14.444 -10.257 15.972 1.00 90.88 97 GLN A C 1
ATOM 720 O O . GLN A 1 97 ? -13.678 -10.919 15.281 1.00 90.88 97 GLN A O 1
ATOM 725 N N . ILE A 1 98 ? -14.116 -9.782 17.173 1.00 91.19 98 ILE A N 1
ATOM 726 C CA . ILE A 1 98 ? -12.827 -9.995 17.833 1.00 91.19 98 ILE A CA 1
ATOM 727 C C . ILE A 1 98 ? -13.017 -10.396 19.298 1.00 91.19 98 ILE A C 1
ATOM 729 O O . ILE A 1 98 ? -13.733 -9.722 20.043 1.00 91.19 98 ILE A O 1
ATOM 733 N N . ASP A 1 99 ? -12.373 -11.489 19.716 1.00 91.00 99 ASP A N 1
ATOM 734 C CA . ASP A 1 99 ? -12.360 -11.939 21.114 1.00 91.00 99 ASP A CA 1
ATOM 735 C C . ASP A 1 99 ? -11.251 -11.232 21.892 1.00 91.00 99 ASP A C 1
ATOM 737 O O . ASP A 1 99 ? -10.066 -11.545 21.761 1.00 91.00 99 ASP A O 1
ATOM 741 N N . LEU A 1 100 ? -11.652 -10.266 22.718 1.00 90.56 100 LEU A N 1
ATOM 742 C CA . LEU A 1 100 ? -10.730 -9.571 23.609 1.00 90.56 100 LEU A CA 1
ATOM 743 C C . LEU A 1 100 ? -10.605 -10.247 24.978 1.00 90.56 100 LEU A C 1
ATOM 745 O O . LEU A 1 100 ? -9.681 -9.903 25.713 1.00 90.56 100 LEU A O 1
ATOM 749 N N . ASP A 1 101 ? -11.481 -11.189 25.346 1.00 89.38 101 ASP A N 1
ATOM 750 C CA . ASP A 1 101 ? -11.396 -11.893 26.635 1.00 89.38 101 ASP A CA 1
ATOM 751 C C . ASP A 1 101 ? -10.120 -12.738 26.694 1.00 89.38 101 ASP A C 1
ATOM 753 O O . ASP A 1 101 ? -9.333 -12.630 27.642 1.00 89.38 101 ASP A O 1
ATOM 757 N N . ALA A 1 102 ? -9.842 -13.466 25.608 1.00 83.31 102 ALA A N 1
ATOM 758 C CA . ALA A 1 102 ? -8.630 -14.267 25.457 1.00 83.31 102 ALA A CA 1
ATOM 759 C C . ALA A 1 102 ? -7.333 -13.456 25.648 1.00 83.31 102 ALA A C 1
ATOM 761 O O . ALA A 1 102 ? -6.345 -13.991 26.154 1.00 83.31 102 ALA A O 1
ATOM 762 N N . VAL A 1 103 ? -7.341 -12.174 25.270 1.00 86.44 103 VAL A N 1
ATOM 763 C CA . VAL A 1 103 ? -6.153 -11.307 25.282 1.00 86.44 103 VAL A CA 1
ATOM 764 C C . VAL A 1 103 ? -6.063 -10.453 26.546 1.00 86.44 103 VAL A C 1
ATOM 766 O O . VAL A 1 103 ? -4.993 -10.332 27.138 1.00 86.44 103 VAL A O 1
ATOM 769 N N . LEU A 1 104 ? -7.172 -9.845 26.971 1.00 89.62 104 LEU A N 1
ATOM 770 C CA . LEU A 1 104 ? -7.175 -8.834 28.031 1.00 89.62 104 LEU A CA 1
ATOM 771 C C . LEU A 1 104 ? -7.496 -9.398 29.418 1.00 89.62 104 LEU A C 1
ATOM 773 O O . LEU A 1 104 ? -7.154 -8.762 30.418 1.00 89.62 104 LEU A O 1
ATOM 777 N N . VAL A 1 105 ? -8.154 -10.556 29.494 1.00 88.12 105 VAL A N 1
ATOM 778 C CA . VAL A 1 105 ? -8.576 -11.206 30.752 1.00 88.12 105 VAL A CA 1
ATOM 779 C C . VAL A 1 105 ? -7.807 -12.510 31.001 1.00 88.12 105 VAL A C 1
ATOM 781 O O . VAL A 1 105 ? -7.784 -13.005 32.130 1.00 88.12 105 VAL A O 1
ATOM 784 N N . GLY A 1 106 ? -7.154 -13.045 29.962 1.00 76.38 106 GLY A N 1
ATOM 785 C CA . GLY A 1 106 ? -6.455 -14.329 29.940 1.00 76.38 106 GLY A CA 1
ATOM 786 C C . GLY A 1 106 ? -5.589 -14.645 31.170 1.00 76.38 106 GLY A C 1
ATOM 787 O O . GLY A 1 106 ? -5.081 -13.778 31.880 1.00 76.38 106 GLY A O 1
ATOM 788 N N . SER A 1 107 ? -5.396 -15.942 31.432 1.00 65.38 107 SER A N 1
ATOM 789 C CA . SER A 1 107 ? -4.809 -16.438 32.688 1.00 65.38 107 SER A CA 1
ATOM 790 C C . SER A 1 107 ? -3.339 -16.085 32.912 1.00 65.38 107 SER A C 1
ATOM 792 O O . SER A 1 107 ? -2.889 -16.097 34.059 1.00 65.38 107 SER A O 1
ATOM 794 N N . ASP A 1 108 ? -2.594 -15.820 31.839 1.00 71.31 108 ASP A N 1
ATOM 795 C CA . ASP A 1 108 ? -1.147 -15.601 31.900 1.00 71.31 108 ASP A CA 1
ATOM 796 C C . ASP A 1 108 ? -0.810 -14.140 32.217 1.00 71.31 108 ASP A C 1
ATOM 798 O O . ASP A 1 108 ? 0.127 -13.870 32.972 1.00 71.31 108 ASP A O 1
ATOM 802 N N . GLN A 1 109 ? -1.617 -13.204 31.708 1.00 76.25 109 GLN A N 1
ATOM 803 C CA . GLN A 1 109 ? -1.517 -11.786 32.014 1.00 76.25 109 GLN A CA 1
ATOM 804 C C . GLN A 1 109 ? -2.866 -11.086 31.800 1.00 76.25 109 GLN A C 1
ATOM 806 O O . GLN A 1 109 ? -3.340 -10.968 30.676 1.00 76.25 109 GLN A O 1
ATOM 811 N N . ALA A 1 110 ? -3.463 -10.600 32.891 1.00 86.38 110 ALA A N 1
ATOM 812 C CA . ALA A 1 110 ? -4.738 -9.893 32.859 1.00 86.38 110 ALA A CA 1
ATOM 813 C C . ALA A 1 110 ? -4.526 -8.375 32.928 1.00 86.38 110 ALA A C 1
ATOM 815 O O . ALA A 1 110 ? -3.903 -7.857 33.860 1.00 86.38 110 ALA A O 1
ATOM 816 N N . TYR A 1 111 ? -5.093 -7.670 31.956 1.00 92.62 111 TYR A N 1
ATOM 817 C CA . TYR A 1 111 ? -5.092 -6.212 31.837 1.00 92.62 111 TYR A CA 1
ATOM 818 C C . TYR A 1 111 ? -6.366 -5.597 32.408 1.00 92.62 111 TYR A C 1
ATOM 820 O O . TYR A 1 111 ? -6.345 -4.496 32.961 1.00 92.62 111 TYR A O 1
ATOM 828 N N . ILE A 1 112 ? -7.470 -6.340 32.324 1.00 93.25 112 ILE A N 1
ATOM 829 C CA . ILE A 1 112 ? -8.754 -6.023 32.948 1.00 93.25 112 ILE A CA 1
ATOM 830 C C . ILE A 1 112 ? -9.342 -7.272 33.614 1.00 93.25 112 ILE A C 1
ATOM 832 O O . ILE A 1 112 ? -8.863 -8.383 33.423 1.00 93.25 112 ILE A O 1
ATOM 836 N N . VAL A 1 113 ? -10.353 -7.078 34.465 1.00 90.88 113 VAL A N 1
ATOM 837 C CA . VAL A 1 113 ? -10.952 -8.167 35.262 1.00 90.88 113 VAL A CA 1
ATOM 838 C C . VAL A 1 113 ? -11.930 -9.009 34.442 1.00 90.88 113 VAL A C 1
ATOM 840 O O . VAL A 1 113 ? -12.003 -10.216 34.631 1.00 90.88 113 VAL A O 1
ATOM 843 N N . GLU A 1 114 ? -12.700 -8.353 33.581 1.00 91.19 114 GLU A N 1
ATOM 844 C CA . GLU A 1 114 ? -13.661 -8.948 32.655 1.00 91.19 114 GLU A CA 1
ATOM 845 C C . GLU A 1 114 ? -13.880 -7.965 31.502 1.00 91.19 114 GLU A C 1
ATOM 847 O O . GLU A 1 114 ? -13.684 -6.754 31.686 1.00 91.19 114 GLU A O 1
ATOM 852 N N . ILE A 1 115 ? -14.307 -8.457 30.338 1.00 92.62 115 ILE A N 1
ATOM 853 C CA . ILE A 1 115 ? -14.732 -7.577 29.249 1.00 92.62 115 ILE A CA 1
ATOM 854 C C . ILE A 1 115 ? -16.039 -6.880 29.659 1.00 92.62 115 ILE A C 1
ATOM 856 O O . ILE A 1 115 ? -17.039 -7.551 29.930 1.00 92.62 115 ILE A O 1
ATOM 860 N N . PRO A 1 116 ? -16.074 -5.535 29.729 1.00 94.31 116 PRO A N 1
ATOM 861 C CA . PRO A 1 116 ? -17.295 -4.815 30.045 1.00 94.31 116 PRO A CA 1
ATOM 862 C C . PRO A 1 116 ? -18.381 -5.096 29.012 1.00 94.31 116 PRO A C 1
ATOM 864 O O . PRO A 1 116 ? -18.113 -5.197 27.817 1.00 94.31 116 PRO A O 1
ATOM 867 N N . ARG A 1 117 ? -19.633 -5.100 29.466 1.00 92.56 117 ARG A N 1
ATOM 868 C CA . ARG A 1 117 ? -20.803 -5.297 28.610 1.00 92.56 117 ARG A CA 1
ATOM 869 C C . ARG A 1 117 ? -21.721 -4.083 28.645 1.00 92.56 117 ARG A C 1
ATOM 871 O O . ARG A 1 117 ? -21.969 -3.512 29.709 1.00 92.56 117 ARG A O 1
ATOM 878 N N . ASP A 1 118 ? -22.207 -3.667 27.482 1.00 94.50 118 ASP A N 1
ATOM 879 C CA . ASP A 1 118 ? -23.190 -2.601 27.357 1.00 94.50 118 ASP A CA 1
ATOM 880 C C . ASP A 1 118 ? -24.461 -2.991 28.130 1.00 94.50 118 ASP A C 1
ATOM 882 O O . ASP A 1 118 ? -24.961 -4.110 27.967 1.00 94.50 118 ASP A O 1
ATOM 886 N N . PRO A 1 119 ? -25.037 -2.092 28.948 1.00 92.25 119 PRO A N 1
ATOM 887 C CA . PRO A 1 119 ? -26.269 -2.371 29.690 1.00 92.25 119 PRO A CA 1
ATOM 888 C C . PRO A 1 119 ? -27.477 -2.774 28.827 1.00 92.25 119 PRO A C 1
ATOM 890 O O . PRO A 1 119 ? -28.469 -3.266 29.368 1.00 92.25 119 PRO A O 1
ATOM 893 N N . SER A 1 120 ? -27.426 -2.517 27.520 1.00 89.44 120 SER A N 1
ATOM 894 C CA . SER A 1 120 ? -28.467 -2.837 26.538 1.00 89.44 120 SER A CA 1
ATOM 895 C C . SER A 1 120 ? -28.100 -4.018 25.632 1.00 89.44 120 SER A C 1
ATOM 897 O O . SER A 1 120 ? -28.943 -4.438 24.838 1.00 89.44 120 SER A O 1
ATOM 899 N N . ALA A 1 121 ? -26.896 -4.589 25.752 1.00 87.38 121 ALA A N 1
ATOM 900 C CA . ALA A 1 121 ? -26.487 -5.745 24.958 1.00 87.38 121 ALA A CA 1
ATOM 901 C C . ALA A 1 121 ? -27.315 -6.986 25.332 1.00 87.38 121 ALA A C 1
ATOM 903 O O . ALA A 1 121 ? -27.377 -7.395 26.494 1.00 87.38 121 ALA A O 1
ATOM 904 N N . THR A 1 122 ? -27.949 -7.608 24.334 1.00 78.44 122 THR A N 1
ATOM 905 C CA . THR A 1 122 ? -28.897 -8.724 24.533 1.00 78.44 122 THR A CA 1
ATOM 906 C C . THR A 1 122 ? -28.426 -10.064 23.974 1.00 78.44 122 THR A C 1
ATOM 908 O O . THR A 1 122 ? -28.935 -11.103 24.394 1.00 78.44 122 THR A O 1
ATOM 911 N N . SER A 1 123 ? -27.468 -10.076 23.043 1.00 73.81 123 SER A N 1
ATOM 912 C CA . SER A 1 123 ? -26.891 -11.312 22.505 1.00 73.81 123 SER A CA 1
ATOM 913 C C . SER A 1 123 ? -25.741 -11.775 23.394 1.00 73.81 123 SER A C 1
ATOM 915 O O . SER A 1 123 ? -25.067 -10.942 23.983 1.00 73.81 123 SER A O 1
ATOM 917 N N . GLY A 1 124 ? -25.510 -13.085 23.514 1.00 74.75 124 GLY A N 1
ATOM 918 C CA . GLY A 1 124 ? -24.496 -13.637 24.423 1.00 74.75 124 GLY A CA 1
ATOM 919 C C . GLY A 1 124 ? -23.040 -13.419 24.002 1.00 74.75 124 GLY A C 1
ATOM 920 O O . GLY A 1 124 ? -22.178 -13.661 24.826 1.00 74.75 124 GLY A O 1
ATOM 921 N N . GLY A 1 125 ? -22.783 -12.966 22.768 1.00 80.62 125 GLY A N 1
ATOM 922 C CA . GLY A 1 125 ? -21.427 -12.738 22.254 1.00 80.62 125 GLY A CA 1
ATOM 923 C C . GLY A 1 125 ? -21.164 -11.333 21.707 1.00 80.62 125 GLY A C 1
ATOM 924 O O . GLY A 1 125 ? -20.031 -11.037 21.379 1.00 80.62 125 GLY A O 1
ATOM 925 N N . ASP A 1 126 ? -22.154 -10.446 21.592 1.00 90.12 126 ASP A N 1
ATOM 926 C CA . ASP A 1 126 ? -21.877 -9.025 21.334 1.00 90.12 126 ASP A CA 1
ATOM 927 C C . ASP A 1 126 ? -21.845 -8.303 22.679 1.00 90.12 126 ASP A C 1
ATOM 929 O O . ASP A 1 126 ? -22.846 -8.290 23.406 1.00 90.12 126 ASP A O 1
ATOM 933 N N . THR A 1 127 ? -20.701 -7.717 23.019 1.00 93.06 127 THR A N 1
ATOM 934 C CA . THR A 1 127 ? -20.563 -6.919 24.243 1.00 93.06 127 THR A CA 1
ATOM 935 C C . THR A 1 127 ? -21.273 -5.570 24.135 1.00 93.06 127 THR A C 1
ATOM 937 O O . THR A 1 127 ? -21.500 -4.929 25.155 1.00 93.06 127 THR A O 1
ATOM 940 N N . GLY A 1 128 ? -21.655 -5.137 22.930 1.00 93.12 128 GLY A N 1
ATOM 941 C CA . GLY A 1 128 ? -22.219 -3.820 22.631 1.00 93.12 128 GLY A CA 1
ATOM 942 C C . GLY A 1 128 ? -21.164 -2.730 22.422 1.00 93.12 128 GLY A C 1
ATOM 943 O O . GLY A 1 128 ? -21.521 -1.592 22.134 1.00 93.12 128 GLY A O 1
ATOM 944 N N . TYR A 1 129 ? -19.874 -3.063 22.530 1.00 95.06 129 TYR A N 1
ATOM 945 C CA . TYR A 1 129 ? -18.768 -2.169 22.191 1.00 95.06 129 TYR A CA 1
ATOM 946 C C . TYR A 1 129 ? -18.181 -2.523 20.824 1.00 95.06 129 TYR A C 1
ATOM 948 O O . TYR A 1 129 ? -18.330 -3.643 20.322 1.00 95.06 129 TYR A O 1
ATOM 956 N N . ARG A 1 130 ? -17.532 -1.547 20.195 1.00 94.06 130 ARG A N 1
ATOM 957 C CA . ARG A 1 130 ? -16.846 -1.714 18.912 1.00 94.06 130 ARG A CA 1
ATOM 958 C C . ARG A 1 130 ? -15.420 -1.198 18.987 1.00 94.06 130 ARG A C 1
ATOM 960 O O . ARG A 1 130 ? -15.154 -0.264 19.746 1.00 94.06 130 ARG A O 1
ATOM 967 N N . ILE A 1 131 ? -14.550 -1.776 18.170 1.00 93.56 131 ILE A N 1
ATOM 968 C CA . ILE A 1 131 ? -13.153 -1.373 17.997 1.00 93.56 131 ILE A CA 1
ATOM 969 C C . ILE A 1 131 ? -12.856 -1.105 16.522 1.00 93.56 131 ILE A C 1
ATOM 971 O O . ILE A 1 131 ? -13.458 -1.718 15.646 1.00 93.56 131 ILE A O 1
ATOM 975 N N . CYS A 1 132 ? -11.953 -0.172 16.252 1.00 91.19 132 CYS A N 1
ATOM 976 C CA . CYS A 1 132 ? -11.371 0.048 14.933 1.00 91.19 132 CYS A CA 1
ATOM 977 C C . CYS A 1 132 ? -10.007 0.738 15.061 1.00 91.19 132 CYS A C 1
ATOM 979 O O . CYS A 1 132 ? -9.687 1.286 16.121 1.00 91.19 132 CYS A O 1
ATOM 981 N N . LEU A 1 133 ? -9.208 0.722 13.995 1.00 88.19 133 LEU A N 1
ATOM 982 C CA . LEU A 1 133 ? -7.918 1.412 13.939 1.00 88.19 133 LEU A CA 1
ATOM 983 C C . LEU A 1 133 ? -8.058 2.851 13.421 1.00 88.19 133 LEU A C 1
ATOM 985 O O . LEU A 1 133 ? -8.798 3.147 12.479 1.00 88.19 133 LEU A O 1
ATOM 989 N N . PHE A 1 134 ? -7.333 3.762 14.063 1.00 77.06 134 PHE A N 1
ATOM 990 C CA . PHE A 1 134 ? -7.255 5.186 13.761 1.00 77.06 134 PHE A CA 1
ATOM 991 C C . PHE A 1 134 ? -6.169 5.412 12.695 1.00 77.06 134 PHE A C 1
ATOM 993 O O . PHE A 1 134 ? -5.082 5.911 12.979 1.00 77.06 134 PHE A O 1
ATOM 1000 N N . GLY A 1 135 ? -6.457 4.989 11.465 1.00 65.31 135 GLY A N 1
ATOM 1001 C CA . GLY A 1 135 ? -5.534 5.073 10.331 1.00 65.31 135 GLY A CA 1
ATOM 1002 C C . GLY A 1 135 ? -4.448 3.986 10.317 1.00 65.31 135 GLY A C 1
ATOM 1003 O O . GLY A 1 135 ? -4.058 3.453 11.357 1.00 65.31 135 GLY A O 1
ATOM 1004 N N . GLN A 1 136 ? -3.946 3.682 9.117 1.00 64.00 136 GLN A N 1
ATOM 1005 C CA . GLN A 1 136 ? -3.015 2.575 8.851 1.00 64.00 136 GLN A CA 1
ATOM 1006 C C . GLN A 1 136 ? -1.640 2.762 9.506 1.00 64.00 136 GLN A C 1
ATOM 1008 O O . GLN A 1 136 ? -1.037 1.794 9.958 1.00 64.00 136 GLN A O 1
ATOM 1013 N N . GLN A 1 137 ? -1.161 4.005 9.609 1.00 63.38 137 GLN A N 1
ATOM 1014 C CA . GLN A 1 137 ? 0.188 4.299 10.104 1.00 63.38 137 GLN A CA 1
ATOM 1015 C C . GLN A 1 137 ? 0.268 4.404 11.625 1.00 63.38 137 GLN A C 1
ATOM 1017 O O . GLN A 1 137 ? 1.231 3.954 12.244 1.00 63.38 137 GLN A O 1
ATOM 1022 N N . SER A 1 138 ? -0.740 5.013 12.254 1.00 67.06 138 SER A N 1
ATOM 1023 C CA . SER A 1 138 ? -0.657 5.317 13.683 1.00 67.06 138 SER A CA 1
ATOM 1024 C C . SER A 1 138 ? -0.905 4.094 14.570 1.00 67.06 138 SER A C 1
ATOM 1026 O O . SER A 1 138 ? -0.497 4.105 15.734 1.00 67.06 138 SER A O 1
ATOM 1028 N N . LYS A 1 139 ? -1.596 3.068 14.038 1.00 74.88 139 LYS A N 1
ATOM 1029 C CA . LYS A 1 139 ? -2.022 1.850 14.755 1.00 74.88 139 LYS A CA 1
ATOM 1030 C C . LYS A 1 139 ? -2.713 2.131 16.102 1.00 74.88 139 LYS A C 1
ATOM 1032 O O . LYS A 1 139 ? -2.789 1.271 16.978 1.00 74.88 139 LYS A O 1
ATOM 1037 N N . ARG A 1 140 ? -3.227 3.350 16.296 1.00 84.00 140 ARG A N 1
ATOM 1038 C CA . ARG A 1 140 ? -3.984 3.738 17.490 1.00 84.00 140 ARG A CA 1
ATOM 1039 C C . ARG A 1 140 ? -5.369 3.115 17.402 1.00 84.00 140 ARG A C 1
ATOM 1041 O O . ARG A 1 140 ? -5.954 3.051 16.330 1.00 84.00 140 ARG A O 1
ATOM 1048 N N . ILE A 1 141 ? -5.922 2.706 18.531 1.00 90.06 141 ILE A N 1
ATOM 1049 C CA . ILE A 1 141 ? -7.266 2.129 18.581 1.00 90.06 141 ILE A CA 1
ATOM 1050 C C . ILE A 1 141 ? -8.321 3.197 18.869 1.00 90.06 141 ILE A C 1
ATOM 1052 O O . ILE A 1 141 ? -8.071 4.164 19.592 1.00 90.06 141 ILE A O 1
ATOM 1056 N N . LEU A 1 142 ? -9.527 2.985 18.354 1.00 92.12 142 LEU A N 1
ATOM 1057 C CA . LEU A 1 142 ? -10.735 3.668 18.788 1.00 92.12 142 LEU A CA 1
ATOM 1058 C C . LEU A 1 142 ? -11.709 2.644 19.354 1.00 92.12 142 LEU A C 1
ATOM 1060 O O . LEU A 1 142 ? -12.056 1.673 18.688 1.00 92.12 142 LEU A O 1
ATOM 1064 N N . ILE A 1 143 ? -12.186 2.889 20.573 1.00 94.62 143 ILE A N 1
ATOM 1065 C CA . ILE A 1 143 ? -13.260 2.116 21.197 1.00 94.62 143 ILE A CA 1
ATOM 1066 C C . ILE A 1 143 ? -14.520 2.968 21.225 1.00 94.62 143 ILE A C 1
ATOM 1068 O O . ILE A 1 143 ? -14.475 4.126 21.648 1.00 94.62 143 ILE A O 1
ATOM 1072 N N . SER A 1 144 ? -15.648 2.402 20.801 1.00 94.25 144 SER A N 1
ATOM 1073 C CA . SER A 1 144 ? -16.940 3.090 20.773 1.00 94.25 144 SER A CA 1
ATOM 1074 C C . SER A 1 144 ? -18.068 2.266 21.389 1.00 94.25 144 SER A C 1
ATOM 1076 O O . SER A 1 144 ? -18.025 1.035 21.415 1.00 94.25 144 SER A O 1
ATOM 1078 N N . ALA A 1 145 ? -19.086 2.962 21.896 1.00 95.25 145 ALA A N 1
ATOM 1079 C CA . ALA A 1 145 ? -20.353 2.378 22.331 1.00 95.25 145 ALA A CA 1
ATOM 1080 C C . ALA A 1 145 ? -21.492 2.891 21.421 1.00 95.25 145 ALA A C 1
ATOM 1082 O O . ALA A 1 145 ? -22.046 3.955 21.709 1.00 95.25 145 ALA A O 1
ATOM 1083 N N . PRO A 1 146 ? -21.825 2.190 20.315 1.00 92.12 146 PRO A N 1
ATOM 1084 C CA . PRO A 1 146 ? -22.812 2.647 19.326 1.00 92.12 146 PRO A CA 1
ATOM 1085 C C . PRO A 1 146 ? -24.245 2.750 19.867 1.00 92.12 146 PRO A C 1
ATOM 1087 O O . PRO A 1 146 ? -25.024 3.558 19.370 1.00 92.12 146 PRO A O 1
ATOM 1090 N N . ASP A 1 147 ? -24.588 1.985 20.908 1.00 92.12 147 ASP A N 1
ATOM 1091 C CA . ASP A 1 147 ? -25.911 2.004 21.552 1.00 92.12 147 ASP A CA 1
ATOM 1092 C C . ASP A 1 147 ? -26.055 3.123 22.606 1.00 92.12 147 ASP A C 1
ATOM 1094 O O . ASP A 1 147 ? -26.867 3.040 23.539 1.00 92.12 147 ASP A O 1
ATOM 1098 N N . SER A 1 148 ? -25.238 4.173 22.504 1.00 92.38 148 SER A N 1
ATOM 1099 C CA . SER A 1 148 ? -25.321 5.337 23.374 1.00 92.38 148 SER A CA 1
ATOM 1100 C C . SER A 1 148 ? -26.659 6.064 23.215 1.00 92.38 148 SER A C 1
ATOM 1102 O O . SER A 1 148 ? -27.266 6.151 22.149 1.00 92.38 148 SER A O 1
ATOM 1104 N N . GLU A 1 149 ? -27.162 6.594 24.326 1.00 92.50 149 GLU A N 1
ATOM 1105 C CA . GLU A 1 149 ? -28.477 7.228 24.360 1.00 92.50 149 GLU A CA 1
ATOM 1106 C C . GLU A 1 149 ? -28.364 8.748 24.401 1.00 92.50 149 GLU A C 1
ATOM 1108 O O . GLU A 1 149 ? -27.327 9.290 24.777 1.00 92.50 149 GLU A O 1
ATOM 1113 N N . LEU A 1 150 ? -29.464 9.445 24.094 1.00 92.56 150 LEU A N 1
ATOM 1114 C CA . LEU A 1 150 ? -29.532 10.914 24.115 1.00 92.56 150 LEU A CA 1
ATOM 1115 C C . LEU A 1 150 ? -28.570 11.590 23.120 1.00 92.56 150 LEU A C 1
ATOM 1117 O O . LEU A 1 150 ? -28.122 12.701 23.387 1.00 92.56 150 LEU A O 1
ATOM 1121 N N . GLU A 1 151 ? -28.271 10.921 21.998 1.00 88.62 151 GLU A N 1
ATOM 1122 C CA . GLU A 1 151 ? -27.364 11.410 20.941 1.00 88.62 151 GLU A CA 1
ATOM 1123 C C . GLU A 1 151 ? -25.930 11.687 21.440 1.00 88.62 151 GLU A C 1
ATOM 1125 O O . GLU A 1 151 ? -25.163 12.412 20.811 1.00 88.62 151 GLU A O 1
ATOM 1130 N N . GLU A 1 152 ? -25.549 11.120 22.588 1.00 92.19 152 GLU A N 1
ATOM 1131 C CA . GLU A 1 152 ? -24.200 11.245 23.136 1.00 92.19 152 GLU A CA 1
ATOM 1132 C C . GLU A 1 152 ? -23.233 10.349 22.357 1.00 92.19 152 GLU A C 1
ATOM 1134 O O . GLU A 1 152 ? -23.473 9.155 22.228 1.00 92.19 152 GLU A O 1
ATOM 1139 N N . VAL A 1 153 ? -22.113 10.887 21.876 1.00 90.88 153 VAL A N 1
ATOM 1140 C CA . VAL A 1 153 ? -21.052 10.083 21.253 1.00 90.88 153 VAL A CA 1
ATOM 1141 C C . VAL A 1 153 ? -20.080 9.630 22.340 1.00 90.88 153 VAL A C 1
ATOM 1143 O O . VAL A 1 153 ? -19.445 10.458 22.994 1.00 90.88 153 VAL A O 1
ATOM 1146 N N . ILE A 1 154 ? -19.986 8.317 22.553 1.00 93.69 154 ILE A N 1
ATOM 1147 C CA . ILE A 1 154 ? -19.112 7.713 23.567 1.00 93.69 154 ILE A CA 1
ATOM 1148 C C . ILE A 1 154 ? -18.004 6.950 22.846 1.00 93.69 154 ILE A C 1
ATOM 1150 O O . ILE A 1 154 ? -18.175 5.783 22.489 1.00 93.69 154 ILE A O 1
ATOM 1154 N N . THR A 1 155 ? -16.879 7.629 22.626 1.00 93.00 155 THR A N 1
ATOM 1155 C CA . THR A 1 155 ? -15.688 7.073 21.972 1.00 93.00 155 THR A CA 1
ATOM 1156 C C . THR A 1 155 ? -14.408 7.497 22.687 1.00 93.00 155 THR A C 1
ATOM 1158 O O . THR A 1 155 ? -14.355 8.563 23.310 1.00 93.00 155 THR A O 1
ATOM 1161 N N . ILE A 1 156 ? -13.367 6.668 22.597 1.00 92.12 156 ILE A N 1
ATOM 1162 C CA . ILE A 1 156 ? -11.991 7.036 22.953 1.00 92.12 156 ILE A CA 1
ATOM 1163 C C . ILE A 1 156 ? -11.063 6.562 21.826 1.00 92.12 156 ILE A C 1
ATOM 1165 O O . ILE A 1 156 ? -11.110 5.370 21.532 1.00 92.12 156 ILE A O 1
ATOM 1169 N N . PRO A 1 157 ? -10.241 7.451 21.229 1.00 87.12 157 PRO A N 1
ATOM 1170 C CA . PRO A 1 157 ? -10.190 8.890 21.499 1.00 87.12 157 PRO A CA 1
ATOM 1171 C C . PRO A 1 157 ? -11.471 9.620 21.047 1.00 87.12 157 PRO A C 1
ATOM 1173 O O . PRO A 1 157 ? -12.301 9.089 20.311 1.00 87.12 157 PRO A O 1
ATOM 1176 N N . THR A 1 158 ? -11.656 10.857 21.518 1.00 82.75 158 THR A N 1
ATOM 1177 C CA . THR A 1 158 ? -12.748 11.743 21.058 1.00 82.75 158 THR A CA 1
ATOM 1178 C C . THR A 1 158 ? -12.410 12.461 19.748 1.00 82.75 158 THR A C 1
ATOM 1180 O O . THR A 1 158 ? -13.186 13.288 19.277 1.00 82.75 158 THR A O 1
ATOM 1183 N N . GLU A 1 159 ? -11.215 12.215 19.212 1.00 77.88 159 GLU A N 1
ATOM 1184 C CA . GLU A 1 159 ? -10.777 12.723 17.917 1.00 77.88 159 GLU A CA 1
ATOM 1185 C C . GLU A 1 159 ? -11.584 12.033 16.815 1.00 77.88 159 GLU A C 1
ATOM 1187 O O . GLU A 1 159 ? -11.890 10.844 16.906 1.00 77.88 159 GLU A O 1
ATOM 1192 N N . THR A 1 160 ? -11.951 12.782 15.780 1.00 73.75 160 THR A N 1
ATOM 1193 C CA . THR A 1 160 ? -12.545 12.190 14.581 1.00 73.75 160 THR A CA 1
ATOM 1194 C C . THR A 1 160 ? -11.478 11.365 13.864 1.00 73.75 160 THR A C 1
ATOM 1196 O O . THR A 1 160 ? -10.381 11.902 13.679 1.00 73.75 160 THR A O 1
ATOM 1199 N N . PRO A 1 161 ? -11.771 10.117 13.452 1.00 72.50 161 PRO A N 1
ATOM 1200 C CA . PRO A 1 161 ? -10.860 9.331 12.626 1.00 72.50 161 PRO A CA 1
ATOM 1201 C C . PRO A 1 161 ? -10.362 10.131 11.417 1.00 72.50 161 PRO A C 1
ATOM 1203 O O . PRO A 1 161 ? -11.129 10.945 10.888 1.00 72.50 161 PRO A O 1
ATOM 1206 N N . PRO A 1 162 ? -9.099 9.940 10.997 1.00 72.62 162 PRO A N 1
ATOM 1207 C CA . PRO A 1 162 ? -8.580 10.602 9.814 1.00 72.62 162 PRO A CA 1
ATOM 1208 C C . PRO A 1 162 ? -9.401 10.189 8.588 1.00 72.62 162 PRO A C 1
ATOM 1210 O O . PRO A 1 162 ? -9.843 9.045 8.475 1.00 72.62 162 PRO A O 1
ATOM 1213 N N . GLU A 1 163 ? -9.633 11.141 7.688 1.00 79.19 163 GLU A N 1
ATOM 1214 C CA . GLU A 1 163 ? -10.280 10.870 6.404 1.00 79.19 163 GLU A CA 1
ATOM 1215 C C . GLU A 1 163 ? -9.277 10.206 5.455 1.00 79.19 163 GLU A C 1
ATOM 1217 O O . GLU A 1 163 ? -8.073 10.447 5.556 1.00 79.19 163 GLU A O 1
ATOM 1222 N N . LEU A 1 164 ? -9.780 9.366 4.548 1.00 82.38 164 LEU A N 1
ATOM 1223 C CA . LEU A 1 164 ? -8.972 8.780 3.486 1.00 82.38 164 LEU A CA 1
ATOM 1224 C C . LEU A 1 164 ? -8.466 9.892 2.568 1.00 82.38 164 LEU A C 1
ATOM 1226 O O . LEU A 1 164 ? -9.258 10.690 2.061 1.00 82.38 164 LEU A O 1
ATOM 1230 N N . ILE A 1 165 ? -7.155 9.947 2.364 1.00 87.56 165 ILE A N 1
ATOM 1231 C CA . ILE A 1 165 ? -6.527 10.895 1.449 1.00 87.56 165 ILE A CA 1
ATOM 1232 C C . ILE A 1 165 ? -6.191 10.147 0.168 1.00 87.56 165 ILE A C 1
ATOM 1234 O O . ILE A 1 165 ? -5.420 9.195 0.216 1.00 87.56 165 ILE A O 1
ATOM 1238 N N . SER A 1 166 ? -6.733 10.602 -0.961 1.00 93.44 166 SER A N 1
ATOM 1239 C CA . SER A 1 166 ? -6.267 10.206 -2.292 1.00 93.44 166 SER A CA 1
ATOM 1240 C C . SER A 1 166 ? -5.224 11.213 -2.776 1.00 93.44 166 SER A C 1
ATOM 1242 O O . SER A 1 166 ? -5.474 12.424 -2.746 1.00 93.44 166 SER A O 1
ATOM 1244 N N . ASP A 1 167 ? -4.075 10.725 -3.227 1.00 95.56 167 ASP A N 1
ATOM 1245 C CA . ASP A 1 167 ? -2.977 11.534 -3.754 1.00 95.56 167 ASP A CA 1
ATOM 1246 C C . ASP A 1 167 ? -2.379 10.892 -5.015 1.00 95.56 167 ASP A C 1
ATOM 1248 O O . ASP A 1 167 ? -2.569 9.703 -5.283 1.00 95.56 167 ASP A O 1
ATOM 1252 N N . THR A 1 168 ? -1.668 11.696 -5.802 1.00 97.06 168 THR A N 1
ATOM 1253 C CA . THR A 1 168 ? -1.023 11.266 -7.046 1.00 97.06 168 THR A CA 1
ATOM 1254 C C . THR A 1 168 ? 0.394 11.814 -7.099 1.00 97.06 168 THR A C 1
ATOM 1256 O O . THR A 1 168 ? 0.610 13.025 -6.988 1.00 97.06 168 THR A O 1
ATOM 1259 N N . ILE A 1 169 ? 1.362 10.943 -7.385 1.00 97.88 169 ILE A N 1
ATOM 1260 C CA . ILE A 1 169 ? 2.730 11.349 -7.715 1.00 97.88 169 ILE A CA 1
ATOM 1261 C C . ILE A 1 169 ? 3.084 10.981 -9.155 1.00 97.88 169 ILE A C 1
ATOM 1263 O O . ILE A 1 169 ? 2.615 9.988 -9.702 1.00 97.88 169 ILE A O 1
ATOM 1267 N N . ALA A 1 170 ? 3.950 11.791 -9.761 1.00 97.94 170 ALA A N 1
ATOM 1268 C CA . ALA A 1 170 ? 4.568 11.512 -11.050 1.00 97.94 170 ALA A CA 1
ATOM 1269 C C . ALA A 1 170 ? 6.079 11.727 -10.920 1.00 97.94 170 ALA A C 1
ATOM 1271 O O . ALA A 1 170 ? 6.546 12.860 -10.759 1.00 97.94 170 ALA A O 1
ATOM 1272 N N . VAL A 1 171 ? 6.841 10.636 -10.952 1.00 98.44 171 VAL A N 1
ATOM 1273 C CA . VAL A 1 171 ? 8.291 10.638 -10.737 1.00 98.44 171 VAL A CA 1
ATOM 1274 C C . VAL A 1 171 ? 8.993 10.408 -12.064 1.00 98.44 171 VAL A C 1
ATOM 1276 O O . VAL A 1 171 ? 8.834 9.373 -12.703 1.00 98.44 171 VAL A O 1
ATOM 1279 N N . VAL A 1 172 ? 9.788 11.383 -12.490 1.00 98.25 172 VAL A N 1
ATOM 1280 C CA . VAL A 1 172 ? 10.560 11.301 -13.733 1.00 98.25 172 VAL A CA 1
ATOM 1281 C C . VAL A 1 172 ? 11.874 10.571 -13.470 1.00 98.25 172 VAL A C 1
ATOM 1283 O O . VAL A 1 172 ? 12.564 10.879 -12.495 1.00 98.25 172 VAL A O 1
ATOM 1286 N N . VAL A 1 173 ? 12.257 9.649 -14.355 1.00 97.88 173 VAL A N 1
ATOM 1287 C CA . VAL A 1 173 ? 13.542 8.946 -14.259 1.00 97.88 173 VAL A CA 1
ATOM 1288 C C . VAL A 1 173 ? 14.710 9.940 -14.311 1.00 97.88 173 VAL A C 1
ATOM 1290 O O . VAL A 1 173 ? 14.730 10.889 -15.108 1.00 97.88 173 VAL A O 1
ATOM 1293 N N . GLY A 1 174 ? 15.700 9.734 -13.442 1.00 95.19 174 GLY A N 1
ATOM 1294 C CA . GLY A 1 174 ? 16.926 10.529 -13.444 1.00 95.19 174 GLY A CA 1
ATOM 1295 C C . GLY A 1 174 ? 17.822 10.226 -14.652 1.00 95.19 174 GLY A C 1
ATOM 1296 O O . GLY A 1 174 ? 17.579 9.294 -15.401 1.00 95.19 174 GLY A O 1
ATOM 1297 N N . SER A 1 175 ? 18.892 11.001 -14.826 1.00 94.69 175 SER A N 1
ATOM 1298 C CA . SER A 1 175 ? 19.935 10.761 -15.841 1.00 94.69 175 SER A CA 1
ATOM 1299 C C . SER A 1 175 ? 20.981 9.725 -15.397 1.00 94.69 175 SER A C 1
ATOM 1301 O O . SER A 1 175 ? 21.110 9.446 -14.199 1.00 94.69 175 SER A O 1
ATOM 1303 N N . GLY A 1 176 ? 21.828 9.277 -16.325 1.00 94.69 176 GLY A N 1
ATOM 1304 C CA . GLY A 1 176 ? 23.001 8.446 -16.074 1.00 94.69 176 GLY A CA 1
ATOM 1305 C C . GLY A 1 176 ? 22.657 6.989 -15.785 1.00 94.69 176 GLY A C 1
ATOM 1306 O O . GLY A 1 176 ? 22.178 6.251 -16.631 1.00 94.69 176 GLY A O 1
ATOM 1307 N N . THR A 1 177 ? 22.953 6.512 -14.577 1.00 96.31 177 THR A N 1
ATOM 1308 C CA . THR A 1 177 ? 22.704 5.099 -14.241 1.00 96.31 177 THR A CA 1
ATOM 1309 C C . THR A 1 177 ? 21.246 4.803 -13.913 1.00 96.31 177 THR A C 1
ATOM 1311 O O . THR A 1 177 ? 20.930 3.655 -13.645 1.00 96.31 177 THR A O 1
ATOM 1314 N N . ASN A 1 178 ? 20.358 5.797 -13.907 1.00 97.38 178 ASN A N 1
ATOM 1315 C CA . ASN A 1 178 ? 18.946 5.584 -13.590 1.00 97.38 178 ASN A CA 1
ATOM 1316 C C . ASN A 1 178 ? 18.153 4.975 -14.757 1.00 97.38 178 ASN A C 1
ATOM 1318 O O . ASN A 1 178 ? 17.013 4.574 -14.567 1.00 97.38 178 ASN A O 1
ATOM 1322 N N . ASP A 1 179 ? 18.749 4.873 -15.940 1.00 97.25 179 ASP A N 1
ATOM 1323 C CA . ASP A 1 179 ? 18.132 4.348 -17.149 1.00 97.25 179 ASP A CA 1
ATOM 1324 C C . ASP A 1 179 ? 19.139 3.513 -17.946 1.00 97.25 179 ASP A C 1
ATOM 1326 O O . ASP A 1 179 ? 19.792 3.958 -18.889 1.00 97.25 179 ASP A O 1
ATOM 1330 N N . THR A 1 180 ? 19.292 2.255 -17.542 1.00 98.19 180 THR A N 1
ATOM 1331 C CA . THR A 1 180 ? 20.288 1.357 -18.137 1.00 98.19 180 THR A CA 1
ATOM 1332 C C . THR A 1 180 ? 19.661 0.378 -19.110 1.00 98.19 180 THR A C 1
ATOM 1334 O O . THR A 1 180 ? 18.493 0.014 -18.986 1.00 98.19 180 THR A O 1
ATOM 1337 N N . SER A 1 181 ? 20.456 -0.089 -20.069 1.00 97.88 181 SER A N 1
ATOM 1338 C CA . SER A 1 181 ? 20.056 -1.115 -21.025 1.00 97.88 181 SER A CA 1
ATOM 1339 C C . SER A 1 181 ? 21.106 -2.210 -21.157 1.00 97.88 181 SER A C 1
ATOM 1341 O O . SER A 1 181 ? 22.311 -1.975 -21.018 1.00 97.88 181 SER A O 1
ATOM 1343 N N . LEU A 1 182 ? 20.641 -3.420 -21.456 1.00 98.38 182 LEU A N 1
ATOM 1344 C CA . LEU A 1 182 ? 21.469 -4.571 -21.772 1.00 98.38 182 LEU A CA 1
ATOM 1345 C C . LEU A 1 182 ? 20.968 -5.224 -23.060 1.00 98.38 182 LEU A C 1
ATOM 1347 O O . LEU A 1 182 ? 19.904 -5.836 -23.105 1.00 98.38 182 LEU A O 1
ATOM 1351 N N . LEU A 1 183 ? 21.771 -5.117 -24.117 1.00 97.56 183 LEU A N 1
ATOM 1352 C CA . LEU A 1 183 ? 21.516 -5.772 -25.396 1.00 97.56 183 LEU A CA 1
ATOM 1353 C C . LEU A 1 183 ? 22.205 -7.142 -25.430 1.00 97.56 183 LEU A C 1
ATOM 1355 O O . LEU A 1 183 ? 23.421 -7.258 -25.231 1.00 97.56 183 LEU A O 1
ATOM 1359 N N . GLY A 1 184 ? 21.428 -8.188 -25.720 1.00 95.56 184 GLY A N 1
ATOM 1360 C CA . GLY A 1 184 ? 21.931 -9.553 -25.908 1.00 95.56 184 GLY A CA 1
ATOM 1361 C C . GLY A 1 184 ? 22.720 -10.087 -24.708 1.00 95.56 184 GLY A C 1
ATOM 1362 O O . GLY A 1 184 ? 23.726 -10.775 -24.892 1.00 95.56 184 GLY A O 1
ATOM 1363 N N . GLY A 1 185 ? 22.338 -9.686 -23.491 1.00 95.06 185 GLY A N 1
ATOM 1364 C CA . GLY A 1 185 ? 22.948 -10.122 -22.229 1.00 95.06 185 GLY A CA 1
ATOM 1365 C C . GLY A 1 185 ? 24.373 -9.614 -21.959 1.00 95.06 185 GLY A C 1
ATOM 1366 O O . GLY A 1 185 ? 24.957 -9.944 -20.926 1.00 95.06 185 GLY A O 1
ATOM 1367 N N . THR A 1 186 ? 24.976 -8.836 -22.866 1.00 96.81 186 THR A N 1
ATOM 1368 C CA . THR A 1 186 ? 26.418 -8.519 -22.801 1.00 96.81 186 THR A CA 1
ATOM 1369 C C . THR A 1 186 ? 26.763 -7.058 -23.065 1.00 96.81 186 THR A C 1
ATOM 1371 O O . THR A 1 186 ? 27.703 -6.547 -22.453 1.00 96.81 186 THR A O 1
ATOM 1374 N N . ALA A 1 187 ? 26.028 -6.374 -23.944 1.00 97.50 187 ALA A N 1
ATOM 1375 C CA . ALA A 1 187 ? 26.288 -4.984 -24.298 1.00 97.50 187 ALA A CA 1
ATOM 1376 C C . ALA A 1 187 ? 25.488 -4.047 -23.384 1.00 97.50 187 ALA A C 1
ATOM 1378 O O . ALA A 1 187 ? 24.323 -3.763 -23.644 1.00 97.50 187 ALA A O 1
ATOM 1379 N N . PHE A 1 188 ? 26.126 -3.620 -22.293 1.00 98.25 188 PHE A N 1
ATOM 1380 C CA . PHE A 1 188 ? 25.560 -2.705 -21.302 1.00 98.25 188 PHE A CA 1
ATOM 1381 C C . PHE A 1 188 ? 25.731 -1.238 -21.717 1.00 98.25 188 PHE A C 1
ATOM 1383 O O . PHE A 1 188 ? 26.804 -0.861 -22.201 1.00 98.25 188 PHE A O 1
ATOM 1390 N N . ASN A 1 189 ? 24.718 -0.411 -21.458 1.00 97.56 189 ASN A N 1
ATOM 1391 C CA . ASN A 1 189 ? 24.771 1.041 -21.615 1.00 97.56 189 ASN A CA 1
ATOM 1392 C C . ASN A 1 189 ? 23.988 1.747 -20.492 1.00 97.56 189 ASN A C 1
ATOM 1394 O O . ASN A 1 189 ? 22.978 1.234 -20.020 1.00 97.56 189 ASN A O 1
ATOM 1398 N N . SER A 1 190 ? 24.461 2.921 -20.080 1.00 96.62 190 SER A N 1
ATOM 1399 C CA . SER A 1 190 ? 23.866 3.791 -19.051 1.00 96.62 190 SER A CA 1
ATOM 1400 C C . SER A 1 190 ? 24.050 5.280 -19.390 1.00 96.62 190 SER A C 1
ATOM 1402 O O . SER A 1 190 ? 24.317 6.095 -18.512 1.00 96.62 190 SER A O 1
ATOM 1404 N N . THR A 1 191 ? 24.165 5.594 -20.679 1.00 95.81 191 THR A N 1
ATOM 1405 C CA . THR A 1 191 ? 24.424 6.954 -21.186 1.00 95.81 191 THR A CA 1
ATOM 1406 C C . THR A 1 191 ? 23.675 7.249 -22.486 1.00 95.81 191 THR A C 1
ATOM 1408 O O . THR A 1 191 ? 23.889 8.292 -23.110 1.00 95.81 191 THR A O 1
ATOM 1411 N N . ASP A 1 192 ? 22.873 6.295 -22.970 1.00 95.44 192 ASP A N 1
ATOM 1412 C CA . ASP A 1 192 ? 22.152 6.449 -24.226 1.00 95.44 192 ASP A CA 1
ATOM 1413 C C . ASP A 1 192 ? 21.020 7.453 -24.051 1.00 95.44 192 ASP A C 1
ATOM 1415 O O . ASP A 1 192 ? 20.267 7.424 -23.085 1.00 95.44 192 ASP A O 1
ATOM 1419 N N . THR A 1 193 ? 20.836 8.314 -25.049 1.00 95.88 193 THR A N 1
ATOM 1420 C CA . THR A 1 193 ? 19.766 9.321 -25.039 1.00 95.88 193 THR A CA 1
ATOM 1421 C C . THR A 1 193 ? 18.394 8.746 -25.407 1.00 95.88 193 THR A C 1
ATOM 1423 O O . THR A 1 193 ? 17.419 9.485 -25.497 1.00 95.88 193 THR A O 1
ATOM 1426 N N . THR A 1 194 ? 18.321 7.448 -25.704 1.00 96.75 194 THR A N 1
ATOM 1427 C CA . THR A 1 194 ? 17.089 6.721 -26.023 1.00 96.75 194 THR A CA 1
ATOM 1428 C C . THR A 1 194 ? 17.206 5.286 -25.536 1.00 96.75 194 THR A C 1
ATOM 1430 O O . THR A 1 194 ? 18.245 4.661 -25.742 1.00 96.75 194 THR A O 1
ATOM 1433 N N . LEU A 1 195 ? 16.130 4.737 -24.989 1.00 97.25 195 LEU A N 1
ATOM 1434 C CA . LEU A 1 195 ? 16.038 3.328 -24.596 1.00 97.25 195 LEU A CA 1
ATOM 1435 C C . LEU A 1 195 ? 15.252 2.565 -25.652 1.00 97.25 195 LEU A C 1
ATOM 1437 O O . LEU A 1 195 ? 14.465 3.174 -26.364 1.00 97.25 195 LEU A O 1
ATOM 1441 N N . THR A 1 196 ? 15.444 1.255 -25.792 1.00 97.19 196 THR A N 1
ATOM 1442 C CA . THR A 1 196 ? 14.689 0.456 -26.771 1.00 97.19 196 THR A CA 1
ATOM 1443 C C . THR A 1 196 ? 14.037 -0.743 -26.105 1.00 97.19 196 THR A C 1
ATOM 1445 O O . THR A 1 196 ? 14.709 -1.512 -25.431 1.00 97.19 196 THR A O 1
ATOM 1448 N N . LEU A 1 197 ? 12.737 -0.897 -26.332 1.00 97.62 197 LEU A N 1
ATOM 1449 C CA . LEU A 1 197 ? 11.928 -2.043 -25.931 1.00 97.62 197 LEU A CA 1
ATOM 1450 C C . LEU A 1 197 ? 11.942 -3.103 -27.035 1.00 97.62 197 LEU A C 1
ATOM 1452 O O . LEU A 1 197 ? 11.899 -2.745 -28.214 1.00 97.62 197 LEU A O 1
ATOM 1456 N N . GLY A 1 198 ? 11.945 -4.386 -26.671 1.00 97.19 198 GLY A N 1
ATOM 1457 C CA . GLY A 1 198 ? 11.848 -5.508 -27.612 1.00 97.19 198 GLY A CA 1
ATOM 1458 C C . GLY A 1 198 ? 13.205 -6.049 -28.066 1.00 97.19 198 GLY A C 1
ATOM 1459 O O . GLY A 1 198 ? 14.085 -6.327 -27.248 1.00 97.19 198 GLY A O 1
ATOM 1460 N N . THR A 1 199 ? 13.391 -6.226 -29.378 1.00 96.69 199 THR A N 1
ATOM 1461 C CA . THR A 1 199 ? 14.643 -6.750 -29.943 1.00 96.69 199 THR A CA 1
ATOM 1462 C C . THR A 1 199 ? 15.351 -5.761 -30.859 1.00 96.69 199 THR A C 1
ATOM 1464 O O . THR A 1 199 ? 14.752 -4.961 -31.577 1.00 96.69 199 THR A O 1
ATOM 1467 N N . SER A 1 200 ? 16.678 -5.877 -30.897 1.00 93.75 200 SER A N 1
ATOM 1468 C CA . SER A 1 200 ? 17.511 -5.303 -31.950 1.00 93.75 200 SER A CA 1
ATOM 1469 C C . SER A 1 200 ? 18.203 -6.437 -32.693 1.00 93.75 200 SER A C 1
ATOM 1471 O O . SER A 1 200 ? 18.921 -7.254 -32.104 1.00 93.75 200 SER A O 1
ATOM 1473 N N . PHE A 1 201 ? 17.982 -6.511 -34.006 1.00 90.75 201 PHE A N 1
ATOM 1474 C CA . PHE A 1 201 ? 18.337 -7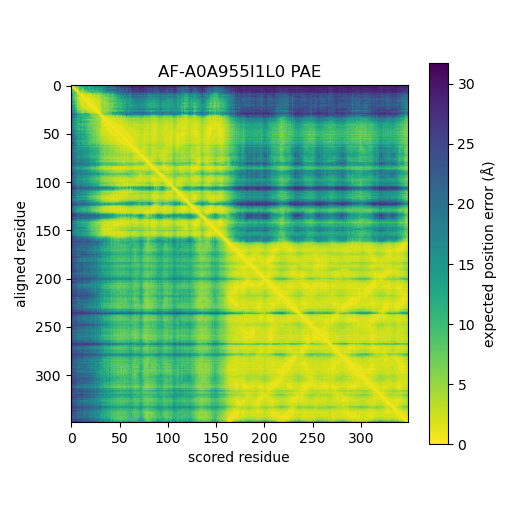.672 -34.824 1.00 90.75 201 PHE A CA 1
ATOM 1475 C C . PHE A 1 201 ? 17.642 -8.944 -34.306 1.00 90.75 201 PHE A C 1
ATOM 1477 O O . PHE A 1 201 ? 16.444 -9.105 -34.495 1.00 90.75 201 PHE A O 1
ATOM 1484 N N . ASN A 1 202 ? 18.382 -9.836 -33.647 1.00 92.44 202 ASN A N 1
ATOM 1485 C CA . ASN A 1 202 ? 17.856 -11.048 -33.009 1.00 92.44 202 ASN A CA 1
ATOM 1486 C C . ASN A 1 202 ? 18.163 -11.080 -31.503 1.00 92.44 202 ASN A C 1
ATOM 1488 O O . ASN A 1 202 ? 18.094 -12.140 -30.890 1.00 92.44 202 ASN A O 1
ATOM 1492 N N . ASN A 1 203 ? 18.599 -9.957 -30.932 1.00 96.31 203 ASN A N 1
ATOM 1493 C CA . ASN A 1 203 ? 19.001 -9.877 -29.536 1.00 96.31 203 ASN A CA 1
ATOM 1494 C C . ASN A 1 203 ? 17.938 -9.124 -28.747 1.00 96.31 203 ASN A C 1
ATOM 1496 O O . ASN A 1 203 ? 17.558 -8.016 -29.131 1.00 96.31 203 ASN A O 1
ATOM 1500 N N . SER A 1 204 ? 17.513 -9.713 -27.637 1.00 96.62 204 SER A N 1
ATOM 1501 C CA . SER A 1 204 ? 16.665 -9.063 -26.645 1.00 96.62 204 SER A CA 1
ATOM 1502 C C . SER A 1 204 ? 17.353 -7.838 -26.049 1.00 96.62 204 SER A C 1
ATOM 1504 O O . SER A 1 204 ? 18.576 -7.839 -25.860 1.00 96.62 204 SER A O 1
ATOM 1506 N N . ILE A 1 205 ? 16.564 -6.806 -25.768 1.00 97.25 205 ILE A N 1
ATOM 1507 C CA . ILE A 1 205 ? 16.992 -5.615 -25.041 1.00 97.25 205 ILE A CA 1
ATOM 1508 C C . ILE A 1 205 ? 16.185 -5.534 -23.763 1.00 97.25 205 ILE A C 1
ATOM 1510 O O . ILE A 1 205 ? 14.957 -5.489 -23.815 1.00 97.25 205 ILE A O 1
ATOM 1514 N N . HIS A 1 206 ? 16.884 -5.523 -22.636 1.00 98.38 206 HIS A N 1
ATOM 1515 C CA . HIS A 1 206 ? 16.284 -5.376 -21.319 1.00 98.38 206 HIS A CA 1
ATOM 1516 C C . HIS A 1 206 ? 16.756 -4.068 -20.701 1.00 98.38 206 HIS A C 1
ATOM 1518 O O . HIS A 1 206 ? 17.875 -3.621 -20.973 1.00 98.38 206 HIS A O 1
ATOM 1524 N N . LEU A 1 207 ? 15.912 -3.459 -19.881 1.00 98.38 207 LEU A N 1
ATOM 1525 C CA . LEU A 1 207 ? 16.135 -2.158 -19.274 1.00 98.38 207 LEU A CA 1
ATOM 1526 C C . LEU A 1 207 ? 15.983 -2.246 -17.759 1.00 98.38 207 LEU A C 1
ATOM 1528 O O . LEU A 1 207 ? 15.168 -3.018 -17.266 1.00 98.38 207 LEU A O 1
ATOM 1532 N N . PHE A 1 208 ? 16.713 -1.394 -17.048 1.00 98.62 208 PHE A N 1
ATOM 1533 C CA . PHE A 1 208 ? 16.390 -1.030 -15.672 1.00 98.62 208 PHE A CA 1
ATOM 1534 C C . PHE A 1 208 ? 16.166 0.477 -15.595 1.00 98.62 208 PHE A C 1
ATOM 1536 O O . PHE A 1 208 ? 17.014 1.249 -16.051 1.00 98.62 208 PHE A O 1
ATOM 1543 N N . LEU A 1 209 ? 15.040 0.866 -15.006 1.00 98.62 209 LEU A N 1
ATOM 1544 C CA . LEU A 1 209 ? 14.633 2.238 -14.735 1.00 98.62 209 LEU A CA 1
ATOM 1545 C C . LEU A 1 209 ? 14.548 2.435 -13.223 1.00 98.62 209 LEU A C 1
ATOM 1547 O O . LEU A 1 209 ? 13.798 1.736 -12.549 1.00 98.62 209 LEU A O 1
ATOM 1551 N N . ASN A 1 210 ? 15.317 3.379 -12.696 1.00 98.38 210 ASN A N 1
ATOM 1552 C CA . ASN A 1 210 ? 15.342 3.710 -11.279 1.00 98.38 210 ASN A CA 1
ATOM 1553 C C . ASN A 1 210 ? 14.571 5.005 -11.029 1.00 98.38 210 ASN A C 1
ATOM 1555 O O . ASN A 1 210 ? 15.000 6.088 -11.449 1.00 98.38 210 ASN A O 1
ATOM 1559 N N . PHE A 1 211 ? 13.442 4.889 -10.341 1.00 98.50 211 PHE A N 1
ATOM 1560 C CA . PHE A 1 211 ? 12.628 6.022 -9.924 1.00 98.50 211 PHE A CA 1
ATOM 1561 C C . PHE A 1 211 ? 12.963 6.345 -8.478 1.00 98.50 211 PHE A C 1
ATOM 1563 O O . PHE A 1 211 ? 12.880 5.474 -7.620 1.00 98.50 211 PHE A O 1
ATOM 1570 N N . GLN A 1 212 ? 13.380 7.586 -8.230 1.00 97.81 212 GLN A N 1
ATOM 1571 C CA . GLN A 1 212 ? 13.969 7.972 -6.953 1.00 97.81 212 GLN A CA 1
ATOM 1572 C C . GLN A 1 212 ? 13.077 8.917 -6.155 1.00 97.81 212 GLN A C 1
ATOM 1574 O O . GLN A 1 212 ? 12.413 9.772 -6.745 1.00 97.81 212 GLN A O 1
ATOM 1579 N N . ASN A 1 213 ? 13.178 8.863 -4.827 1.00 97.00 213 ASN A N 1
ATOM 1580 C CA . ASN A 1 213 ? 12.456 9.728 -3.889 1.00 97.00 213 ASN A CA 1
ATOM 1581 C C . ASN A 1 213 ? 10.923 9.637 -4.018 1.00 97.00 213 ASN A C 1
ATOM 1583 O O . ASN A 1 213 ? 10.250 10.665 -4.150 1.00 97.00 213 ASN A O 1
ATOM 1587 N N . LEU A 1 214 ? 10.362 8.424 -3.994 1.00 98.00 214 LEU A N 1
ATOM 1588 C CA . LEU A 1 214 ? 8.910 8.229 -4.013 1.00 98.00 214 LEU A CA 1
ATOM 1589 C C . LEU A 1 214 ? 8.324 8.593 -2.642 1.00 98.00 214 LEU A C 1
ATOM 1591 O O . LEU A 1 214 ? 8.460 7.849 -1.673 1.00 98.00 214 LEU A O 1
ATOM 1595 N N . ASP A 1 215 ? 7.659 9.745 -2.556 1.00 96.25 215 ASP A N 1
ATOM 1596 C CA . ASP A 1 215 ? 7.007 10.238 -1.333 1.00 96.25 215 ASP A CA 1
ATOM 1597 C C . ASP A 1 215 ? 5.641 9.561 -1.116 1.00 96.25 215 ASP A C 1
ATOM 1599 O O . ASP A 1 215 ? 4.590 10.197 -1.167 1.00 96.25 215 ASP A O 1
ATOM 1603 N N . ILE A 1 216 ? 5.660 8.235 -0.945 1.00 96.25 216 ILE A N 1
ATOM 1604 C CA . ILE A 1 216 ? 4.474 7.418 -0.666 1.00 96.25 216 ILE A CA 1
ATOM 1605 C C . ILE A 1 216 ? 4.552 6.937 0.788 1.00 96.25 216 ILE A C 1
ATOM 1607 O O . ILE A 1 216 ? 5.543 6.295 1.160 1.00 96.25 216 ILE A O 1
ATOM 1611 N N . PRO A 1 217 ? 3.535 7.215 1.625 1.00 93.62 217 PRO A N 1
ATOM 1612 C CA . PRO A 1 217 ? 3.427 6.642 2.960 1.00 93.62 217 PRO A CA 1
ATOM 1613 C C . PRO A 1 217 ? 3.494 5.115 2.922 1.00 93.62 217 PRO A C 1
ATOM 1615 O O . PRO A 1 217 ? 2.902 4.479 2.054 1.00 93.62 217 PRO A O 1
ATOM 1618 N N . GLN A 1 218 ? 4.189 4.520 3.889 1.00 91.50 218 GLN A N 1
ATOM 1619 C CA . GLN A 1 218 ? 4.180 3.070 4.072 1.00 91.50 218 GLN A CA 1
ATOM 1620 C C . GLN A 1 218 ? 2.740 2.545 4.171 1.00 91.50 218 GLN A C 1
ATOM 1622 O O . GLN A 1 218 ? 1.860 3.244 4.668 1.00 91.50 218 GLN A O 1
ATOM 1627 N N . GLY A 1 219 ? 2.468 1.338 3.675 1.00 86.62 219 GLY A N 1
ATOM 1628 C CA . GLY A 1 219 ? 1.134 0.730 3.724 1.00 86.62 219 GLY A CA 1
ATOM 1629 C C . GLY A 1 219 ? 0.017 1.504 3.007 1.00 86.62 219 GLY A C 1
ATOM 1630 O O . GLY A 1 219 ? -1.152 1.158 3.181 1.00 86.62 219 GLY A O 1
ATOM 1631 N N . ALA A 1 220 ? 0.338 2.548 2.229 1.00 92.75 220 ALA A N 1
ATOM 1632 C CA . ALA A 1 220 ? -0.625 3.177 1.336 1.00 92.75 220 ALA A CA 1
ATOM 1633 C C . ALA A 1 220 ? -1.142 2.151 0.316 1.00 92.75 220 ALA A C 1
ATOM 1635 O O . ALA A 1 220 ? -0.417 1.262 -0.133 1.00 92.75 220 ALA A O 1
ATOM 1636 N N . THR A 1 221 ? -2.408 2.285 -0.065 1.00 94.19 221 THR A N 1
ATOM 1637 C CA . THR A 1 221 ? -3.023 1.436 -1.088 1.00 94.19 221 THR A CA 1
ATOM 1638 C C . THR A 1 221 ? -2.825 2.074 -2.454 1.00 94.19 221 THR A C 1
ATOM 1640 O O . THR A 1 221 ? -3.343 3.158 -2.719 1.00 94.19 221 THR A O 1
ATOM 1643 N N . ILE A 1 222 ? -2.087 1.407 -3.334 1.00 97.88 222 ILE A N 1
ATOM 1644 C CA . ILE A 1 222 ? -1.901 1.828 -4.718 1.00 97.88 222 ILE A CA 1
ATOM 1645 C C . ILE A 1 222 ? -3.165 1.489 -5.505 1.00 97.88 222 ILE A C 1
ATOM 1647 O O . ILE A 1 222 ? -3.531 0.326 -5.663 1.00 97.88 222 ILE A O 1
ATOM 1651 N N . THR A 1 223 ? -3.841 2.516 -6.010 1.00 97.69 223 THR A N 1
ATOM 1652 C CA . THR A 1 223 ? -5.097 2.362 -6.760 1.00 97.69 223 THR A CA 1
ATOM 1653 C C . THR A 1 223 ? -4.872 2.236 -8.263 1.00 97.69 223 THR A C 1
ATOM 1655 O O . THR A 1 223 ? -5.671 1.599 -8.948 1.00 97.69 223 THR A O 1
ATOM 1658 N N . ASN A 1 224 ? -3.791 2.828 -8.773 1.00 98.44 224 ASN A N 1
ATOM 1659 C CA . ASN A 1 224 ? -3.362 2.741 -10.165 1.00 98.44 224 ASN A CA 1
ATOM 1660 C C . ASN A 1 224 ? -1.880 3.130 -10.258 1.00 98.44 224 ASN A C 1
ATOM 1662 O O . ASN A 1 224 ? -1.441 4.064 -9.586 1.00 98.44 224 ASN A O 1
ATOM 1666 N N . ALA A 1 225 ? -1.107 2.449 -11.100 1.00 98.69 225 ALA A N 1
ATOM 1667 C CA . ALA A 1 225 ? 0.245 2.884 -11.431 1.00 98.69 225 ALA A CA 1
ATOM 1668 C C . ALA A 1 225 ? 0.585 2.583 -12.892 1.00 98.69 225 ALA A C 1
ATOM 1670 O O . ALA A 1 225 ? 0.279 1.505 -13.396 1.00 98.69 225 ALA A O 1
ATOM 1671 N N . THR A 1 226 ? 1.252 3.511 -13.577 1.00 98.69 226 THR A N 1
ATOM 1672 C CA . THR A 1 226 ? 1.663 3.348 -14.979 1.00 98.69 226 THR A CA 1
ATOM 1673 C C . THR A 1 226 ? 3.079 3.852 -15.221 1.00 98.69 226 THR A C 1
ATOM 1675 O O . THR A 1 226 ? 3.508 4.869 -14.676 1.00 98.69 226 THR A O 1
ATOM 1678 N N . LEU A 1 227 ? 3.802 3.150 -16.094 1.00 98.69 227 LEU A N 1
ATOM 1679 C CA . LEU A 1 227 ? 5.042 3.627 -16.691 1.00 98.69 227 LEU A CA 1
ATOM 1680 C C . LEU A 1 227 ? 4.721 4.346 -18.005 1.00 98.69 227 LEU A C 1
ATOM 1682 O O . LEU A 1 227 ? 4.343 3.719 -18.999 1.00 98.69 227 LEU A O 1
ATOM 1686 N N . ASP A 1 228 ? 4.907 5.659 -18.006 1.00 98.44 228 ASP A N 1
ATOM 1687 C CA . ASP A 1 228 ? 4.676 6.536 -19.146 1.00 98.44 228 ASP A CA 1
ATOM 1688 C C . ASP A 1 228 ? 5.984 6.791 -19.901 1.00 98.44 228 ASP A C 1
ATOM 1690 O O . ASP A 1 228 ? 6.995 7.210 -19.332 1.00 98.44 228 ASP A O 1
ATOM 1694 N N . LEU A 1 229 ? 5.968 6.536 -21.208 1.00 98.38 229 LEU A N 1
ATOM 1695 C CA . LEU A 1 229 ? 7.115 6.645 -22.107 1.00 98.38 229 LEU A CA 1
ATOM 1696 C C . LEU A 1 229 ? 6.751 7.479 -23.339 1.00 98.38 229 LEU A C 1
ATOM 1698 O O . LEU A 1 229 ? 5.590 7.558 -23.739 1.00 98.38 229 LEU A O 1
ATOM 1702 N N . VAL A 1 230 ? 7.755 8.050 -24.007 1.00 98.31 230 VAL A N 1
ATOM 1703 C CA . VAL A 1 230 ? 7.552 8.789 -25.262 1.00 98.31 230 VAL A CA 1
ATOM 1704 C C . VAL A 1 230 ? 8.343 8.154 -26.394 1.00 98.31 230 VAL A C 1
ATOM 1706 O O . VAL A 1 230 ? 9.567 8.059 -26.338 1.00 98.31 230 VAL A O 1
ATOM 1709 N N . VAL A 1 231 ? 7.644 7.741 -27.451 1.00 98.00 231 VAL A N 1
ATOM 1710 C CA . VAL A 1 231 ? 8.228 7.085 -28.627 1.00 98.00 231 VAL A CA 1
ATOM 1711 C C . VAL A 1 231 ? 9.119 8.049 -29.404 1.00 98.00 231 VAL A C 1
ATOM 1713 O O . VAL A 1 231 ? 8.727 9.168 -29.728 1.00 98.00 231 VAL A O 1
ATOM 1716 N N . THR A 1 232 ? 10.302 7.580 -29.791 1.00 96.94 232 THR A N 1
ATOM 1717 C CA . THR A 1 232 ? 11.220 8.283 -30.696 1.00 96.94 232 THR A CA 1
ATOM 1718 C C . THR A 1 232 ? 11.285 7.588 -32.053 1.00 96.94 232 THR A C 1
ATOM 1720 O O . THR A 1 232 ? 11.066 8.218 -33.088 1.00 96.94 232 THR A O 1
ATOM 1723 N N . THR A 1 233 ? 11.536 6.278 -32.066 1.00 96.31 233 THR A N 1
ATOM 1724 C CA . THR A 1 233 ? 11.692 5.481 -33.291 1.00 96.31 233 THR A CA 1
ATOM 1725 C C . THR A 1 233 ? 10.989 4.140 -33.143 1.00 96.31 233 THR A C 1
ATOM 1727 O O . THR A 1 233 ? 10.972 3.561 -32.065 1.00 96.31 233 THR A O 1
ATOM 1730 N N . VAL A 1 234 ? 10.432 3.619 -34.235 1.00 95.62 234 VAL A N 1
ATOM 1731 C CA . VAL A 1 234 ? 9.790 2.301 -34.270 1.00 95.62 234 VAL A CA 1
ATOM 1732 C C . VAL A 1 234 ? 10.386 1.481 -35.405 1.00 95.62 234 VAL A C 1
ATOM 1734 O O . VAL A 1 234 ? 10.612 1.985 -36.507 1.00 95.62 234 VAL A O 1
ATOM 1737 N N . SER A 1 235 ? 10.621 0.204 -35.132 1.00 93.62 235 SER A N 1
ATOM 1738 C CA . SER A 1 235 ? 11.037 -0.803 -36.101 1.00 93.62 235 SER A CA 1
ATOM 1739 C C . SER A 1 235 ? 10.214 -2.075 -35.913 1.00 93.62 235 SER A C 1
ATOM 1741 O O . SER A 1 235 ? 9.808 -2.393 -34.798 1.00 93.62 235 SER A O 1
ATOM 1743 N N . GLY A 1 236 ? 9.953 -2.792 -37.007 1.00 90.62 236 GLY A N 1
ATOM 1744 C CA . GLY A 1 236 ? 9.169 -4.025 -36.975 1.00 90.62 236 GLY A CA 1
ATOM 1745 C C . GLY A 1 236 ? 7.687 -3.803 -36.661 1.00 90.62 236 GLY A C 1
ATOM 1746 O O . GLY A 1 236 ? 7.139 -2.748 -36.980 1.00 90.62 236 GLY A O 1
ATOM 1747 N N . SER A 1 237 ? 7.025 -4.838 -36.134 1.00 84.12 237 SER A N 1
ATOM 1748 C CA . SER A 1 237 ? 5.551 -4.859 -36.027 1.00 84.12 237 SER A CA 1
ATOM 1749 C C . SER A 1 237 ? 5.019 -5.364 -34.688 1.00 84.12 237 SER A C 1
ATOM 1751 O O . SER A 1 237 ? 3.922 -4.961 -34.312 1.00 84.12 237 SER A O 1
ATOM 1753 N N . ASN A 1 238 ? 5.756 -6.240 -33.994 1.00 93.38 238 ASN A N 1
ATOM 1754 C CA . ASN A 1 238 ? 5.304 -6.848 -32.745 1.00 93.38 238 ASN A CA 1
ATOM 1755 C C . ASN A 1 238 ? 6.374 -6.716 -31.658 1.00 93.38 238 ASN A C 1
ATOM 1757 O O . ASN A 1 238 ? 7.418 -7.371 -31.728 1.00 93.38 238 ASN A O 1
ATOM 1761 N N . VAL A 1 239 ? 6.096 -5.858 -30.677 1.00 97.69 239 VAL A N 1
ATOM 1762 C CA . VAL A 1 239 ? 6.918 -5.665 -29.481 1.00 97.69 239 VAL A CA 1
ATOM 1763 C C . VAL A 1 239 ? 6.103 -6.092 -28.271 1.00 97.69 239 VAL A C 1
ATOM 1765 O O . VAL A 1 239 ? 5.004 -5.587 -28.058 1.00 97.69 239 VAL A O 1
ATOM 1768 N N . ASN A 1 240 ? 6.664 -7.024 -27.515 1.00 97.75 240 ASN A N 1
ATOM 1769 C CA . ASN A 1 240 ? 6.130 -7.584 -26.287 1.00 97.75 240 ASN A CA 1
ATOM 1770 C C . ASN A 1 240 ? 7.227 -7.494 -25.226 1.00 97.75 240 ASN A C 1
ATOM 1772 O O . ASN A 1 240 ? 8.379 -7.878 -25.479 1.00 97.75 240 ASN A O 1
ATOM 1776 N N . VAL A 1 241 ? 6.879 -6.948 -24.068 1.00 98.38 241 VAL A N 1
ATOM 1777 C CA . VAL A 1 241 ? 7.792 -6.808 -22.936 1.00 98.38 241 VAL A CA 1
ATOM 1778 C C . VAL A 1 241 ? 7.095 -7.173 -21.639 1.00 98.38 241 VAL A C 1
ATOM 1780 O O . VAL A 1 241 ? 5.885 -7.004 -21.537 1.00 98.38 241 VAL A O 1
ATOM 1783 N N . ASP A 1 242 ? 7.878 -7.580 -20.653 1.00 98.44 242 ASP A N 1
ATOM 1784 C CA . ASP A 1 242 ? 7.436 -7.787 -19.279 1.00 98.44 242 ASP A CA 1
ATOM 1785 C C . ASP A 1 242 ? 7.930 -6.638 -18.408 1.00 98.44 242 ASP A C 1
ATOM 1787 O O . ASP A 1 242 ? 9.057 -6.160 -18.581 1.00 98.44 242 ASP A O 1
ATOM 1791 N N . LEU A 1 243 ?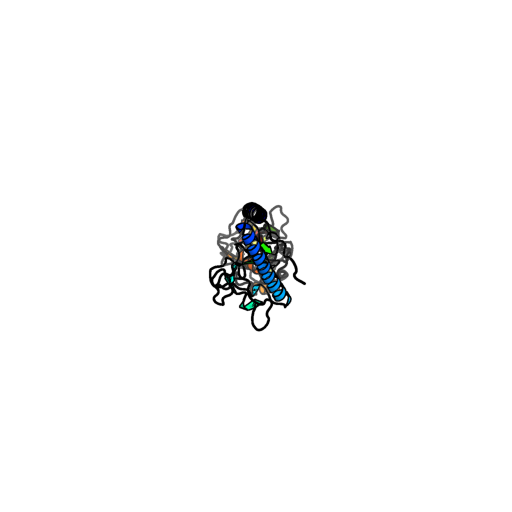 7.087 -6.205 -17.469 1.00 98.69 243 LEU A N 1
ATOM 1792 C CA . LEU A 1 243 ? 7.464 -5.291 -16.396 1.00 98.69 243 LEU A CA 1
ATOM 1793 C C . LEU A 1 243 ? 7.519 -6.055 -15.077 1.00 98.69 243 LEU A C 1
ATOM 1795 O O . LEU A 1 243 ? 6.591 -6.789 -14.734 1.00 98.69 243 LEU A O 1
ATOM 1799 N N . MET A 1 244 ? 8.615 -5.863 -14.349 1.00 98.50 244 MET A N 1
ATOM 1800 C CA . MET A 1 244 ? 8.885 -6.480 -13.048 1.00 98.50 244 MET A CA 1
ATOM 1801 C C . MET A 1 244 ? 9.653 -5.487 -12.171 1.00 98.50 244 MET A C 1
ATOM 1803 O O . MET A 1 244 ? 10.176 -4.487 -12.668 1.00 98.50 244 MET A O 1
ATOM 1807 N N . THR A 1 245 ? 9.771 -5.764 -10.878 1.00 98.06 245 THR A N 1
ATOM 1808 C CA . THR A 1 245 ? 10.607 -4.999 -9.942 1.00 98.06 245 THR A CA 1
ATOM 1809 C C . THR A 1 245 ? 11.715 -5.866 -9.370 1.00 98.06 245 THR A C 1
ATOM 1811 O O . THR A 1 245 ? 11.621 -7.094 -9.341 1.00 98.06 245 THR A O 1
ATOM 1814 N N . TYR A 1 246 ? 12.792 -5.222 -8.928 1.00 97.31 246 TYR A N 1
ATOM 1815 C CA . TYR A 1 246 ? 13.710 -5.863 -7.993 1.00 97.31 246 TYR A CA 1
ATOM 1816 C C . TYR A 1 246 ? 13.117 -5.768 -6.572 1.00 97.31 246 TYR A C 1
ATOM 1818 O O . TYR A 1 246 ? 12.655 -4.678 -6.245 1.00 97.31 246 TYR A O 1
ATOM 1826 N N . PRO A 1 247 ? 13.136 -6.834 -5.746 1.00 94.00 247 PRO A N 1
ATOM 1827 C CA . PRO A 1 247 ? 12.460 -6.889 -4.439 1.00 94.00 247 PRO A CA 1
ATOM 1828 C C . PRO A 1 247 ? 12.912 -5.819 -3.449 1.00 94.00 247 PRO A C 1
ATOM 1830 O O . PRO A 1 247 ? 12.097 -5.235 -2.744 1.00 94.00 247 PRO A O 1
ATOM 1833 N N . ASP A 1 248 ? 14.220 -5.571 -3.373 1.00 94.56 248 ASP A N 1
ATOM 1834 C CA . ASP A 1 248 ? 14.770 -4.648 -2.384 1.00 94.56 248 ASP A CA 1
ATOM 1835 C C . ASP A 1 248 ? 14.666 -3.201 -2.905 1.00 94.56 248 ASP A C 1
ATOM 1837 O O . ASP A 1 248 ? 15.320 -2.842 -3.896 1.00 94.56 248 ASP A O 1
ATOM 1841 N N . HIS A 1 249 ? 13.896 -2.350 -2.219 1.00 93.94 249 HIS A N 1
ATOM 1842 C CA . HIS A 1 249 ? 13.889 -0.903 -2.469 1.00 93.94 249 HIS A CA 1
ATOM 1843 C C . HIS A 1 249 ? 15.260 -0.274 -2.161 1.00 93.94 249 HIS A C 1
ATOM 1845 O O . HIS A 1 249 ? 16.112 -0.870 -1.497 1.00 93.94 249 HIS A O 1
ATOM 1851 N N . ASP A 1 250 ? 15.511 0.924 -2.697 1.00 96.31 250 ASP A N 1
ATOM 1852 C CA . ASP A 1 250 ? 16.806 1.625 -2.596 1.00 96.31 250 ASP A CA 1
ATOM 1853 C C . ASP A 1 250 ? 18.006 0.856 -3.196 1.00 96.31 250 ASP A C 1
ATOM 1855 O O . ASP A 1 250 ? 19.181 1.189 -2.972 1.00 96.31 250 ASP A O 1
ATOM 1859 N N . THR A 1 251 ? 17.733 -0.165 -4.016 1.00 96.00 251 THR A N 1
ATOM 1860 C CA . THR A 1 251 ? 18.766 -0.900 -4.746 1.00 96.00 251 THR A CA 1
ATOM 1861 C C . THR A 1 251 ? 19.456 0.006 -5.758 1.00 96.00 251 THR A C 1
ATOM 1863 O O . THR A 1 251 ? 18.843 0.604 -6.639 1.00 96.00 251 THR A O 1
ATOM 1866 N N . SER A 1 252 ? 20.786 0.069 -5.672 1.00 96.19 252 SER A N 1
ATOM 1867 C CA . SER A 1 252 ? 21.579 0.846 -6.622 1.00 96.19 252 SER A CA 1
ATOM 1868 C C . SER A 1 252 ? 21.441 0.293 -8.049 1.00 96.19 252 SER A C 1
ATOM 1870 O O . SER A 1 252 ? 21.605 -0.917 -8.243 1.00 96.19 252 SER A O 1
ATOM 1872 N N . PRO A 1 253 ? 21.250 1.156 -9.064 1.00 96.94 253 PRO A N 1
ATOM 1873 C CA . PRO A 1 253 ? 21.153 0.707 -10.447 1.00 96.94 253 PRO A CA 1
ATOM 1874 C C . PRO A 1 253 ? 22.419 -0.019 -10.927 1.00 96.94 253 PRO A C 1
ATOM 1876 O O . PRO A 1 253 ? 23.526 0.247 -10.433 1.00 96.94 253 PRO A O 1
ATOM 1879 N N . PRO A 1 254 ? 22.310 -0.914 -11.925 1.00 97.94 254 PRO A N 1
ATOM 1880 C CA . PRO A 1 254 ? 23.472 -1.613 -12.450 1.00 97.94 254 PRO A CA 1
ATOM 1881 C C . PRO A 1 254 ? 24.453 -0.638 -13.113 1.00 97.94 254 PRO A C 1
ATOM 1883 O O . PRO A 1 254 ? 24.079 0.350 -13.732 1.00 97.94 254 PRO A O 1
ATOM 1886 N N . THR A 1 255 ? 25.747 -0.943 -13.021 1.00 97.81 255 THR A N 1
ATOM 1887 C CA . THR A 1 255 ? 26.826 -0.109 -13.597 1.00 97.81 255 THR A CA 1
ATOM 1888 C C . THR A 1 255 ? 27.611 -0.823 -14.696 1.00 97.81 255 THR A C 1
ATOM 1890 O O . THR A 1 255 ? 28.523 -0.259 -15.299 1.00 97.81 255 THR A O 1
ATOM 1893 N N . ASN A 1 256 ? 27.306 -2.099 -14.922 1.00 98.12 256 ASN A N 1
ATOM 1894 C CA . ASN A 1 256 ? 27.905 -2.958 -15.933 1.00 98.12 256 ASN A CA 1
ATOM 1895 C C . ASN A 1 256 ? 27.009 -4.183 -16.191 1.00 98.12 256 ASN A C 1
ATOM 1897 O O . ASN A 1 256 ? 26.065 -4.455 -15.445 1.00 98.12 256 ASN A O 1
ATOM 1901 N N . SER A 1 257 ? 27.342 -4.965 -17.222 1.00 98.25 257 SER A N 1
ATOM 1902 C CA . SER A 1 257 ? 26.581 -6.161 -17.602 1.00 98.25 257 SER A CA 1
ATOM 1903 C C . SER A 1 257 ? 26.543 -7.236 -16.513 1.00 98.25 257 SER A C 1
ATOM 1905 O O . SER A 1 257 ? 25.527 -7.907 -16.374 1.00 98.25 257 SER A O 1
ATOM 1907 N N . THR A 1 258 ? 27.594 -7.400 -15.704 1.00 98.44 258 THR A N 1
ATOM 1908 C CA . THR A 1 258 ? 27.590 -8.383 -14.607 1.00 98.44 258 THR A CA 1
ATOM 1909 C C . THR A 1 258 ? 26.583 -8.001 -13.526 1.00 98.44 258 THR A C 1
ATOM 1911 O O . THR A 1 258 ? 25.785 -8.843 -13.125 1.00 98.44 258 THR A O 1
ATOM 1914 N N . SER A 1 259 ? 26.583 -6.738 -13.078 1.00 98.19 259 SER A N 1
ATOM 1915 C CA . SER A 1 259 ? 25.588 -6.259 -12.107 1.00 98.19 259 SER A CA 1
ATOM 1916 C C . SER A 1 259 ? 24.170 -6.305 -12.672 1.00 98.19 259 SER A C 1
ATOM 1918 O O . SER A 1 259 ? 23.260 -6.683 -11.949 1.00 98.19 259 SER A O 1
ATOM 1920 N N . PHE A 1 260 ? 23.991 -5.993 -13.961 1.00 98.50 260 PHE A N 1
ATOM 1921 C CA . PHE A 1 260 ? 22.682 -6.047 -14.616 1.00 98.50 260 PHE A CA 1
ATOM 1922 C C . PHE A 1 260 ? 22.110 -7.467 -14.587 1.00 98.50 260 PHE A C 1
ATOM 1924 O O . PHE A 1 260 ? 21.031 -7.676 -14.052 1.00 98.50 260 PHE A O 1
ATOM 1931 N N . ASN A 1 261 ? 22.869 -8.450 -15.088 1.00 98.31 261 ASN A N 1
ATOM 1932 C CA . ASN A 1 261 ? 22.429 -9.849 -15.104 1.00 98.31 261 ASN A CA 1
ATOM 1933 C C . ASN A 1 261 ? 22.184 -10.393 -13.683 1.00 98.31 261 ASN A C 1
ATOM 1935 O O . ASN A 1 261 ? 21.326 -11.247 -13.492 1.00 98.31 261 ASN A O 1
ATOM 1939 N N . SER A 1 262 ? 22.941 -9.919 -12.683 1.00 98.12 262 SER A N 1
ATOM 1940 C CA . SER A 1 262 ? 22.728 -10.308 -11.285 1.00 98.12 262 SER A CA 1
ATOM 1941 C C . SER A 1 262 ? 21.389 -9.801 -10.753 1.00 98.12 262 SER A C 1
ATOM 1943 O O . SER A 1 262 ? 20.668 -10.583 -10.142 1.00 98.12 262 SER A O 1
ATOM 1945 N N . LEU A 1 263 ? 21.063 -8.525 -10.983 1.00 98.19 263 LEU A N 1
ATOM 1946 C CA . LEU A 1 263 ? 19.784 -7.944 -10.568 1.00 98.19 263 LEU A CA 1
ATOM 1947 C C . LEU A 1 263 ? 18.617 -8.595 -11.317 1.00 98.19 263 LEU A C 1
ATOM 1949 O O . LEU A 1 263 ? 17.643 -9.000 -10.701 1.00 98.19 263 LEU A O 1
ATOM 1953 N N . GLU A 1 264 ? 18.757 -8.786 -12.628 1.00 97.62 264 GLU A N 1
ATOM 1954 C CA . GLU A 1 264 ? 17.752 -9.453 -13.462 1.00 97.62 264 GLU A CA 1
ATOM 1955 C C . GLU A 1 264 ? 17.463 -10.890 -12.999 1.00 97.62 264 GLU A C 1
ATOM 1957 O O . GLU A 1 264 ? 16.324 -11.341 -13.018 1.00 97.62 264 GLU A O 1
ATOM 1962 N N . SER A 1 265 ? 18.477 -11.619 -12.525 1.00 96.88 265 SER A N 1
ATOM 1963 C CA . SER A 1 265 ? 18.276 -12.970 -11.987 1.00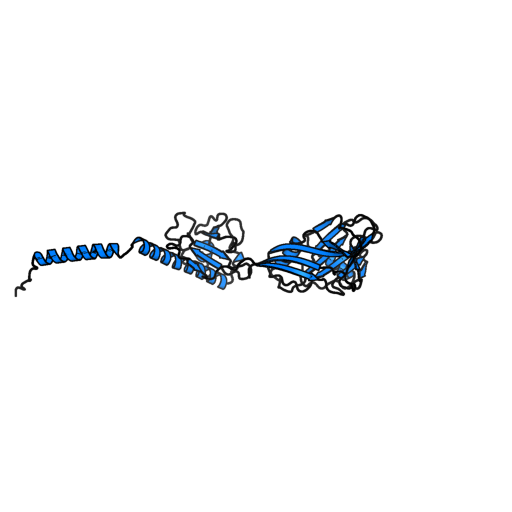 96.88 265 S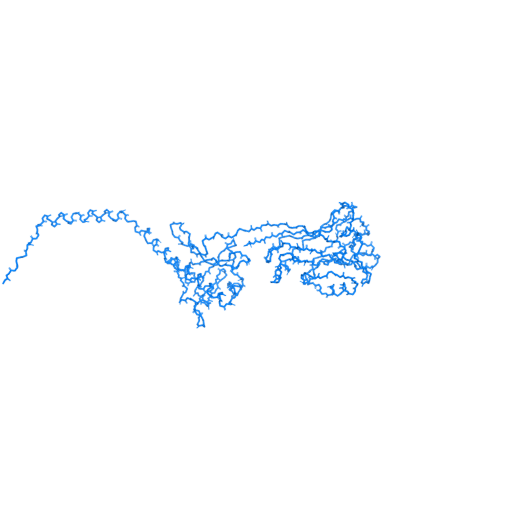ER A CA 1
ATOM 1964 C C . SER A 1 265 ? 17.566 -13.018 -10.627 1.00 96.88 265 SER A C 1
ATOM 1966 O O . SER A 1 265 ? 17.218 -14.109 -10.178 1.00 96.88 265 SER A O 1
ATOM 1968 N N . GLY A 1 266 ? 17.404 -11.868 -9.966 1.00 96.88 266 GLY A N 1
ATOM 1969 C CA . GLY A 1 266 ? 16.802 -11.729 -8.640 1.00 96.88 266 GLY A CA 1
ATOM 1970 C C . GLY A 1 266 ? 15.525 -10.891 -8.623 1.00 96.88 266 GLY A C 1
ATOM 1971 O O . GLY A 1 266 ? 15.190 -10.379 -7.564 1.00 96.88 266 GLY A O 1
ATOM 1972 N N . LEU A 1 267 ? 14.858 -10.711 -9.768 1.00 96.50 267 LEU A N 1
ATOM 1973 C CA . LEU A 1 267 ? 13.567 -10.019 -9.854 1.00 96.50 267 LEU A CA 1
ATOM 1974 C C . LEU A 1 267 ? 12.472 -10.744 -9.055 1.00 96.50 267 LEU A C 1
ATOM 1976 O O . LEU A 1 267 ? 12.558 -11.954 -8.822 1.00 96.50 267 LEU A O 1
ATOM 1980 N N . ASP A 1 268 ? 11.434 -9.995 -8.686 1.00 86.38 268 ASP A N 1
ATOM 1981 C CA . ASP A 1 268 ? 10.234 -10.514 -8.025 1.00 86.38 268 ASP A CA 1
ATOM 1982 C C . ASP A 1 268 ? 9.465 -11.520 -8.889 1.00 86.38 268 ASP A C 1
ATOM 1984 O O . ASP A 1 268 ? 9.622 -11.578 -10.101 1.00 86.38 268 ASP A O 1
ATOM 1988 N N . GLU A 1 269 ? 8.576 -12.311 -8.284 1.00 90.75 269 GLU A N 1
ATOM 1989 C CA . GLU A 1 269 ? 7.718 -13.235 -9.047 1.00 90.75 269 GLU A CA 1
ATOM 1990 C C . GLU A 1 269 ? 6.517 -12.538 -9.714 1.00 90.75 269 GLU A C 1
ATOM 1992 O O . GLU A 1 269 ? 5.843 -13.140 -10.552 1.00 90.75 269 GLU A O 1
ATOM 1997 N N . ILE A 1 270 ? 6.223 -11.285 -9.348 1.00 94.06 270 ILE A N 1
ATOM 1998 C CA . ILE A 1 270 ? 5.104 -10.525 -9.912 1.00 94.06 270 ILE A CA 1
ATOM 1999 C C . ILE A 1 270 ? 5.516 -10.000 -11.294 1.00 94.06 270 ILE A C 1
ATOM 2001 O O . ILE A 1 270 ? 6.498 -9.272 -11.427 1.00 94.06 270 ILE A O 1
ATOM 2005 N N . VAL A 1 271 ? 4.751 -10.372 -12.322 1.00 97.06 271 VAL A N 1
ATOM 2006 C CA . VAL A 1 271 ? 4.986 -9.997 -13.723 1.00 97.06 271 VAL A CA 1
ATOM 2007 C C . VAL A 1 271 ? 3.758 -9.286 -14.271 1.00 97.06 271 VAL A C 1
ATOM 2009 O O . VAL A 1 271 ? 2.629 -9.741 -14.066 1.00 97.06 271 VAL A O 1
ATOM 2012 N N . VAL A 1 272 ? 3.982 -8.192 -14.997 1.00 98.50 272 VAL A N 1
ATOM 2013 C CA . VAL A 1 272 ? 2.952 -7.536 -15.806 1.00 98.50 272 VAL A CA 1
ATOM 2014 C C . VAL A 1 272 ? 3.337 -7.619 -17.278 1.00 98.50 272 VAL A C 1
ATOM 2016 O O . VAL A 1 272 ? 4.247 -6.924 -17.731 1.00 98.50 272 VAL A O 1
ATOM 2019 N N . ASP A 1 273 ? 2.604 -8.441 -18.029 1.00 98.19 273 ASP A N 1
ATOM 2020 C CA . ASP A 1 273 ? 2.819 -8.598 -19.465 1.00 98.19 273 ASP A CA 1
ATOM 2021 C C . ASP A 1 273 ? 2.321 -7.353 -20.223 1.00 98.19 273 ASP A C 1
ATOM 2023 O O . ASP A 1 273 ? 1.126 -7.027 -20.232 1.00 98.19 273 ASP A O 1
ATOM 2027 N N . TRP A 1 274 ? 3.210 -6.693 -20.962 1.00 97.94 274 TRP A N 1
ATOM 2028 C CA . TRP A 1 274 ? 2.875 -5.621 -21.898 1.00 97.94 274 TRP A CA 1
ATOM 2029 C C . TRP A 1 274 ? 3.002 -6.112 -23.340 1.00 97.94 274 TRP A C 1
ATOM 2031 O O . TRP A 1 274 ? 3.945 -5.827 -24.083 1.00 97.94 274 TRP A O 1
ATOM 2041 N N . ASN A 1 275 ? 1.987 -6.871 -23.741 1.00 97.06 275 ASN A N 1
ATOM 2042 C CA . ASN A 1 275 ? 1.863 -7.419 -25.083 1.00 97.06 275 ASN A CA 1
ATOM 2043 C C . ASN A 1 275 ? 1.374 -6.374 -26.093 1.00 97.06 275 ASN A C 1
ATOM 2045 O O . ASN A 1 275 ? 0.468 -5.590 -25.806 1.00 97.06 275 ASN A O 1
ATOM 2049 N N . SER A 1 276 ? 1.918 -6.421 -27.314 1.00 95.00 276 SER A N 1
ATOM 2050 C CA . SER A 1 276 ? 1.593 -5.496 -28.406 1.00 95.00 276 SER A CA 1
ATOM 2051 C C . SER A 1 276 ? 1.744 -4.034 -27.982 1.00 95.00 276 SER A C 1
ATOM 2053 O O . SER A 1 276 ? 0.810 -3.239 -28.131 1.00 95.00 276 SER A O 1
ATOM 2055 N N . VAL A 1 277 ? 2.923 -3.697 -27.445 1.00 97.19 277 VAL A N 1
ATOM 2056 C CA . VAL A 1 277 ? 3.264 -2.353 -26.961 1.00 97.19 277 VAL A CA 1
ATOM 2057 C C . VAL A 1 277 ? 2.821 -1.308 -27.994 1.00 97.19 277 VAL A C 1
ATOM 2059 O O . VAL A 1 277 ? 3.207 -1.408 -29.169 1.00 97.19 277 VAL A O 1
ATOM 2062 N N . PRO A 1 278 ? 1.999 -0.313 -27.597 1.00 95.19 278 PRO A N 1
ATOM 2063 C CA . PRO A 1 278 ? 1.551 0.732 -28.499 1.00 95.19 278 PRO A CA 1
ATOM 2064 C C . PRO A 1 278 ? 2.736 1.394 -29.200 1.00 95.19 278 PRO A C 1
ATOM 2066 O O . PRO A 1 278 ? 3.749 1.718 -28.588 1.00 95.19 278 PRO A O 1
ATOM 2069 N N . SER A 1 279 ? 2.602 1.600 -30.505 1.00 89.31 279 SER A N 1
ATOM 2070 C CA . SER A 1 279 ? 3.606 2.283 -31.315 1.00 89.31 279 SER A CA 1
ATOM 2071 C C . SER A 1 279 ? 3.043 3.583 -31.877 1.00 89.31 279 SER A C 1
ATOM 2073 O O . SER A 1 279 ? 1.830 3.800 -31.922 1.00 89.31 279 SER A O 1
ATOM 2075 N N . GLY A 1 280 ? 3.931 4.463 -32.325 1.00 91.81 280 GLY A N 1
ATOM 2076 C CA . GLY A 1 280 ? 3.544 5.742 -32.895 1.00 91.81 280 GLY A CA 1
ATOM 2077 C C . GLY A 1 280 ? 4.696 6.441 -33.597 1.00 91.81 280 GLY A C 1
ATOM 2078 O O . GLY A 1 280 ? 5.794 5.903 -33.732 1.00 91.81 280 GLY A O 1
ATOM 2079 N N . GLY A 1 281 ? 4.429 7.653 -34.074 1.00 94.06 281 GLY A N 1
ATOM 2080 C CA . GLY A 1 281 ? 5.485 8.533 -34.560 1.00 94.06 281 GLY A CA 1
ATOM 2081 C C . GLY A 1 281 ? 6.316 9.097 -33.409 1.00 94.06 281 GLY A C 1
ATOM 2082 O O . GLY A 1 281 ? 5.977 8.935 -32.237 1.00 94.06 281 GLY A O 1
ATOM 2083 N N . TRP A 1 282 ? 7.375 9.821 -33.758 1.00 96.94 282 TRP A N 1
ATOM 2084 C CA . TRP A 1 282 ? 8.139 10.614 -32.800 1.00 96.94 282 TRP A CA 1
ATOM 2085 C C . TRP A 1 282 ? 7.218 11.473 -31.917 1.00 96.94 282 TRP A C 1
ATOM 2087 O O . TRP A 1 282 ? 6.317 12.142 -32.431 1.00 96.94 282 TRP A O 1
ATOM 2097 N N . GLY A 1 283 ? 7.468 11.472 -30.610 1.00 96.69 283 GLY A N 1
ATOM 2098 C CA . GLY A 1 283 ? 6.711 12.238 -29.624 1.00 96.69 283 GLY A CA 1
ATOM 2099 C C . GLY A 1 283 ? 5.382 11.599 -29.217 1.00 96.69 283 GLY A C 1
ATOM 2100 O O . GLY A 1 283 ? 4.608 12.243 -28.517 1.00 96.69 283 GLY A O 1
ATOM 2101 N N . THR A 1 284 ? 5.077 10.371 -29.656 1.00 98.00 284 THR A N 1
ATOM 2102 C CA . THR A 1 284 ? 3.835 9.693 -29.245 1.00 98.00 284 THR A CA 1
ATOM 2103 C C . THR A 1 284 ? 3.975 9.198 -27.804 1.00 98.00 284 THR A C 1
ATOM 2105 O O . THR A 1 284 ? 4.856 8.369 -27.566 1.00 98.00 284 THR A O 1
ATOM 2108 N N . PRO A 1 285 ? 3.133 9.652 -26.858 1.00 97.88 285 PRO A N 1
ATOM 2109 C CA . PRO A 1 285 ? 3.109 9.088 -25.517 1.00 97.88 285 PRO A CA 1
ATOM 2110 C C . PRO A 1 285 ? 2.492 7.686 -25.549 1.00 97.88 285 PRO A C 1
ATOM 2112 O O . PRO A 1 285 ? 1.507 7.445 -26.254 1.00 97.88 285 PRO A O 1
ATOM 2115 N N . ILE A 1 286 ? 3.079 6.771 -24.789 1.00 97.75 286 ILE A N 1
ATOM 2116 C CA . ILE A 1 286 ? 2.593 5.408 -24.573 1.00 97.75 286 ILE A CA 1
ATOM 2117 C C . ILE A 1 286 ? 2.674 5.103 -23.078 1.00 97.75 286 ILE A C 1
ATOM 2119 O O . ILE A 1 286 ? 3.621 5.521 -22.420 1.00 97.75 286 ILE A O 1
ATOM 2123 N N . SER A 1 287 ? 1.701 4.364 -22.559 1.00 98.19 287 SER A N 1
ATOM 2124 C CA . SER A 1 287 ? 1.627 4.004 -21.141 1.00 98.19 287 SER A CA 1
ATOM 2125 C C . SER A 1 287 ? 1.541 2.494 -21.007 1.00 98.19 287 SER A C 1
ATOM 2127 O O . SER A 1 287 ? 0.873 1.839 -21.821 1.00 98.19 287 SER A O 1
ATOM 2129 N N . SER A 1 288 ? 2.215 1.950 -19.998 1.00 98.50 288 SER A N 1
ATOM 2130 C CA . SER A 1 288 ? 2.094 0.538 -19.641 1.00 98.50 288 SER A CA 1
ATOM 2131 C C . SER A 1 288 ? 0.656 0.182 -19.233 1.00 98.50 288 SER A C 1
ATOM 2133 O O . SER A 1 288 ? -0.146 1.070 -18.925 1.00 98.50 288 SER A O 1
ATOM 2135 N N . PRO A 1 289 ? 0.311 -1.116 -19.180 1.00 98.62 289 PRO A N 1
ATOM 2136 C CA . PRO A 1 289 ? -0.787 -1.594 -18.348 1.00 98.62 289 PRO A CA 1
ATOM 2137 C C . PRO A 1 289 ? -0.595 -1.174 -16.882 1.00 98.62 289 PRO A C 1
ATOM 2139 O O . PRO A 1 289 ? 0.483 -0.707 -16.503 1.00 98.62 289 PRO A O 1
ATOM 2142 N N . ASP A 1 290 ? -1.633 -1.365 -16.069 1.00 98.56 290 ASP A N 1
ATOM 2143 C CA . ASP A 1 290 ? -1.559 -1.088 -14.635 1.00 98.56 290 ASP A CA 1
ATOM 2144 C C . ASP A 1 290 ? -0.498 -1.976 -13.965 1.00 98.56 290 ASP A C 1
ATOM 2146 O O . ASP A 1 290 ? -0.555 -3.206 -14.043 1.00 98.56 290 ASP A O 1
ATOM 2150 N N . ILE A 1 291 ? 0.471 -1.325 -13.326 1.00 98.56 291 ILE A N 1
ATOM 2151 C CA . ILE A 1 291 ? 1.559 -1.935 -12.558 1.00 98.56 291 ILE A CA 1
ATOM 2152 C C . ILE A 1 291 ? 1.380 -1.732 -11.048 1.00 98.56 291 ILE A C 1
ATOM 2154 O O . ILE A 1 291 ? 2.329 -1.935 -10.292 1.00 98.56 291 ILE A O 1
ATOM 2158 N N . SER A 1 292 ? 0.178 -1.360 -10.589 1.00 98.38 292 SER A N 1
ATOM 2159 C CA . SER A 1 292 ? -0.151 -1.153 -9.170 1.00 98.38 292 SER A CA 1
ATOM 2160 C C . SER A 1 292 ? 0.332 -2.290 -8.270 1.00 98.38 292 SER A C 1
ATOM 2162 O O . SER A 1 292 ? 0.945 -2.024 -7.244 1.00 98.38 292 SER A O 1
ATOM 2164 N N . ALA A 1 293 ? 0.159 -3.548 -8.686 1.00 97.06 293 ALA A N 1
ATOM 2165 C CA . ALA A 1 293 ? 0.598 -4.721 -7.928 1.00 97.06 293 ALA A CA 1
ATOM 2166 C C . ALA A 1 293 ? 2.126 -4.811 -7.742 1.00 97.06 293 ALA A C 1
ATOM 2168 O O . ALA A 1 293 ? 2.571 -5.283 -6.699 1.00 97.06 293 ALA A O 1
ATOM 2169 N N . LEU A 1 294 ? 2.917 -4.349 -8.723 1.00 97.88 294 LEU A N 1
ATOM 2170 C CA . LEU A 1 294 ? 4.380 -4.281 -8.605 1.00 97.88 294 LEU A CA 1
ATOM 2171 C C . LEU A 1 294 ? 4.799 -3.218 -7.593 1.00 97.88 294 LEU A C 1
ATOM 2173 O O . LEU A 1 294 ? 5.751 -3.411 -6.857 1.00 97.88 294 LEU A O 1
ATOM 2177 N N . ILE 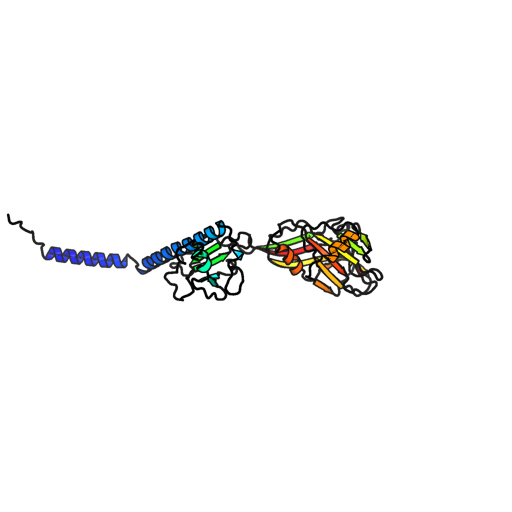A 1 295 ? 4.100 -2.082 -7.559 1.00 98.19 295 ILE A N 1
ATOM 2178 C CA . ILE A 1 295 ? 4.413 -1.005 -6.615 1.00 98.19 295 ILE A CA 1
ATOM 2179 C C . ILE A 1 295 ? 3.918 -1.370 -5.211 1.00 98.19 295 ILE A C 1
ATOM 2181 O O . ILE A 1 295 ? 4.648 -1.182 -4.243 1.00 98.19 295 ILE A O 1
ATOM 2185 N N . GLN A 1 296 ? 2.718 -1.946 -5.091 1.00 97.44 296 GLN A N 1
ATOM 2186 C CA . GLN A 1 296 ? 2.110 -2.325 -3.813 1.00 97.44 296 GLN A CA 1
ATOM 2187 C C . GLN A 1 296 ? 3.013 -3.257 -2.998 1.00 97.44 296 GLN A C 1
ATOM 2189 O O . GLN A 1 296 ? 3.142 -3.057 -1.795 1.00 97.44 296 GLN A O 1
ATOM 2194 N N . SER A 1 297 ? 3.699 -4.215 -3.637 1.00 95.25 297 SER A N 1
ATOM 2195 C CA . SER A 1 297 ? 4.598 -5.132 -2.921 1.00 95.25 297 SER A CA 1
ATOM 2196 C C . SER A 1 297 ? 5.762 -4.425 -2.222 1.00 95.25 297 SER A C 1
ATOM 2198 O O . SER A 1 297 ? 6.241 -4.925 -1.209 1.00 95.25 297 SER A O 1
ATOM 2200 N N . HIS A 1 298 ? 6.195 -3.266 -2.730 1.00 96.19 298 HIS A N 1
ATOM 2201 C CA . HIS A 1 298 ? 7.199 -2.420 -2.076 1.00 96.19 298 HIS A CA 1
ATOM 2202 C C . HIS A 1 298 ? 6.600 -1.618 -0.925 1.00 96.19 298 HIS A C 1
ATOM 2204 O O . HIS A 1 298 ? 7.196 -1.542 0.143 1.00 96.19 298 HIS A O 1
ATOM 2210 N N . ILE A 1 299 ? 5.415 -1.037 -1.125 1.00 95.94 299 ILE A N 1
ATOM 2211 C CA . ILE A 1 299 ? 4.750 -0.193 -0.116 1.00 95.94 299 ILE A CA 1
ATOM 2212 C C . ILE A 1 299 ? 4.302 -1.003 1.110 1.00 95.94 299 ILE A C 1
ATOM 2214 O O . ILE A 1 299 ? 4.277 -0.473 2.227 1.00 95.94 299 ILE A O 1
ATOM 2218 N N . ASP A 1 300 ? 3.985 -2.282 0.908 1.00 92.19 300 ASP A N 1
ATOM 2219 C CA . ASP A 1 300 ? 3.640 -3.234 1.967 1.00 92.19 300 ASP A CA 1
ATOM 2220 C C . ASP A 1 300 ? 4.860 -3.692 2.788 1.00 92.19 300 ASP A C 1
ATOM 2222 O O . ASP A 1 300 ? 4.691 -4.284 3.859 1.00 92.19 300 ASP A O 1
ATOM 2226 N N . ASP A 1 301 ? 6.090 -3.427 2.328 1.00 91.81 301 ASP A N 1
ATOM 2227 C CA . ASP A 1 301 ? 7.301 -3.795 3.061 1.00 91.81 301 ASP A CA 1
ATOM 2228 C C . ASP A 1 301 ? 7.400 -2.989 4.380 1.00 91.81 301 ASP A C 1
ATOM 2230 O O . ASP A 1 301 ? 7.409 -1.752 4.363 1.00 91.81 301 ASP A O 1
ATOM 2234 N N . PRO A 1 302 ? 7.543 -3.646 5.552 1.00 89.62 302 PRO A N 1
ATOM 2235 C CA . PRO A 1 302 ? 7.722 -2.983 6.847 1.00 89.62 302 PRO A CA 1
ATOM 2236 C C . PRO A 1 302 ? 8.950 -2.061 6.950 1.00 89.62 302 PRO A C 1
ATOM 2238 O O . PRO A 1 302 ? 9.046 -1.267 7.890 1.00 89.62 302 PRO A O 1
ATOM 2241 N N . THR A 1 303 ? 9.894 -2.163 6.020 1.00 92.50 303 THR A N 1
ATOM 2242 C CA . THR A 1 303 ? 11.088 -1.318 5.928 1.00 92.50 303 THR A CA 1
ATOM 2243 C C . THR A 1 303 ? 10.950 -0.160 4.938 1.00 92.50 303 THR A C 1
ATOM 2245 O O . THR A 1 303 ? 11.805 0.723 4.960 1.00 92.50 303 THR A O 1
ATOM 2248 N N . TRP A 1 304 ? 9.861 -0.101 4.156 1.00 95.62 304 TRP A N 1
ATOM 2249 C CA . TRP A 1 304 ? 9.566 1.021 3.263 1.00 95.62 304 TRP A CA 1
ATOM 2250 C C . TRP A 1 304 ? 9.460 2.344 4.025 1.00 95.62 304 TRP A C 1
ATOM 2252 O O . TRP A 1 304 ? 8.788 2.442 5.058 1.00 95.62 304 TRP A O 1
ATOM 2262 N N . THR A 1 305 ? 10.071 3.395 3.479 1.00 94.62 305 THR A N 1
ATOM 2263 C CA . THR A 1 305 ? 9.951 4.754 4.013 1.00 94.62 305 THR A CA 1
ATOM 2264 C C . THR A 1 305 ? 9.643 5.761 2.905 1.00 94.62 305 THR A C 1
ATOM 2266 O O . THR A 1 305 ? 10.141 5.603 1.791 1.00 94.62 305 THR A O 1
ATOM 2269 N N . PRO A 1 306 ? 8.867 6.829 3.182 1.00 95.38 306 PRO A N 1
ATOM 2270 C CA . PRO A 1 306 ? 8.669 7.900 2.211 1.00 95.38 306 PRO A CA 1
ATOM 2271 C C . PRO A 1 306 ? 10.009 8.482 1.753 1.00 95.38 306 PRO A C 1
ATOM 2273 O O . PRO A 1 306 ? 10.840 8.881 2.575 1.00 95.38 306 PRO A O 1
ATOM 2276 N N . GLY A 1 307 ? 10.208 8.529 0.439 1.00 96.19 307 GLY A N 1
ATOM 2277 C CA . GLY A 1 307 ? 11.463 8.925 -0.190 1.00 96.19 307 GLY A CA 1
ATOM 2278 C C . GLY A 1 307 ? 12.362 7.764 -0.623 1.00 96.19 307 GLY A C 1
ATOM 2279 O O . GLY A 1 307 ? 13.445 8.046 -1.130 1.00 96.19 307 GLY A O 1
ATOM 2280 N N . SER A 1 308 ? 11.942 6.507 -0.459 1.00 97.50 308 SER A N 1
ATOM 2281 C CA . SER A 1 308 ? 12.643 5.352 -1.033 1.00 97.50 308 SER A CA 1
ATOM 2282 C C . SER A 1 308 ? 12.544 5.308 -2.569 1.00 97.50 308 SER A C 1
ATOM 2284 O O . SER A 1 308 ? 11.665 5.921 -3.186 1.00 97.50 308 SER A O 1
ATOM 2286 N N . ASP A 1 309 ? 13.474 4.588 -3.188 1.00 97.75 309 ASP A N 1
ATOM 2287 C CA . ASP A 1 309 ? 13.602 4.390 -4.631 1.00 97.75 309 ASP A CA 1
ATOM 2288 C C . ASP A 1 309 ? 13.054 3.010 -5.049 1.00 97.75 309 ASP A C 1
ATOM 2290 O O . ASP A 1 309 ? 13.191 2.026 -4.317 1.00 97.75 309 ASP A O 1
ATOM 2294 N N . ILE A 1 310 ? 12.503 2.911 -6.265 1.00 98.00 310 ILE A N 1
ATOM 2295 C CA . ILE A 1 310 ? 12.071 1.641 -6.875 1.00 98.00 310 ILE A CA 1
ATOM 2296 C C . ILE A 1 310 ? 12.803 1.420 -8.199 1.00 98.00 310 ILE A C 1
ATOM 2298 O O . ILE A 1 310 ? 12.834 2.289 -9.079 1.00 98.00 310 ILE A O 1
ATOM 2302 N N . LEU A 1 311 ? 13.340 0.207 -8.360 1.00 98.00 311 LEU A N 1
ATOM 2303 C CA . LEU A 1 311 ? 14.020 -0.241 -9.567 1.00 98.00 311 LEU A CA 1
ATOM 2304 C C . LEU A 1 311 ? 13.097 -1.143 -10.402 1.00 98.00 311 LEU A C 1
ATOM 2306 O O . LEU A 1 311 ? 12.866 -2.306 -10.065 1.00 98.00 311 LEU A O 1
ATOM 2310 N N . ILE A 1 312 ? 12.598 -0.606 -11.515 1.00 98.50 312 ILE A N 1
ATOM 2311 C CA . ILE A 1 312 ? 11.716 -1.304 -12.456 1.00 98.50 312 ILE A CA 1
ATOM 2312 C C . ILE A 1 312 ? 12.547 -1.908 -13.584 1.00 98.50 312 ILE A C 1
ATOM 2314 O O . ILE A 1 312 ? 13.345 -1.226 -14.230 1.00 98.50 312 ILE A O 1
ATOM 2318 N N . 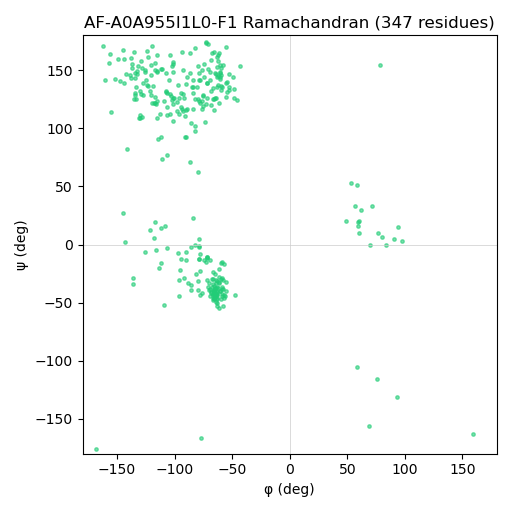TRP A 1 313 ? 12.326 -3.185 -13.856 1.00 98.69 313 TRP A N 1
ATOM 2319 C CA . TRP A 1 313 ? 12.863 -3.890 -15.007 1.00 98.69 313 TRP A CA 1
ATOM 2320 C C . TRP A 1 313 ? 11.835 -3.939 -16.133 1.00 98.69 313 TRP A C 1
ATOM 2322 O O . TRP A 1 313 ? 10.658 -4.206 -15.898 1.00 98.69 313 TRP A O 1
ATOM 2332 N N . VAL A 1 314 ? 12.294 -3.703 -17.362 1.00 98.62 314 VAL A N 1
ATOM 2333 C CA . VAL A 1 314 ? 11.487 -3.883 -18.574 1.00 98.62 314 VAL A CA 1
ATOM 2334 C C . VAL A 1 314 ? 12.264 -4.753 -19.548 1.00 98.62 314 VAL A C 1
ATOM 2336 O O . VAL A 1 314 ? 13.274 -4.311 -20.102 1.00 98.62 314 VAL A O 1
ATOM 2339 N N . GLY A 1 315 ? 11.823 -5.987 -19.762 1.00 97.31 315 GLY A N 1
ATOM 2340 C CA . GLY A 1 315 ? 12.536 -6.949 -20.599 1.00 97.31 315 GLY A CA 1
ATOM 2341 C C . GLY A 1 315 ? 11.707 -7.495 -21.739 1.00 97.31 315 GLY A C 1
ATOM 2342 O O . GLY A 1 315 ? 10.493 -7.399 -21.754 1.00 97.31 315 GLY A O 1
ATOM 2343 N N . ASN A 1 316 ? 12.372 -8.050 -22.742 1.00 97.56 316 ASN A N 1
ATOM 2344 C CA . ASN A 1 316 ? 11.709 -8.554 -23.932 1.00 97.56 316 ASN A CA 1
ATOM 2345 C C . ASN A 1 316 ? 11.029 -9.897 -23.653 1.00 97.56 316 ASN A C 1
ATOM 2347 O O . ASN A 1 316 ? 11.728 -10.883 -23.410 1.00 97.56 316 ASN A O 1
ATOM 2351 N N . ASP A 1 317 ? 9.724 -9.964 -23.899 1.00 95.38 317 ASP A N 1
ATOM 2352 C CA . ASP A 1 317 ? 8.930 -11.190 -23.814 1.00 95.38 317 ASP A CA 1
ATOM 2353 C C . ASP A 1 317 ? 8.471 -11.652 -25.204 1.00 95.38 317 ASP A C 1
ATOM 2355 O O . ASP A 1 317 ? 7.339 -11.481 -25.651 1.00 95.38 317 ASP A O 1
ATOM 2359 N N . GLY A 1 318 ? 9.413 -12.188 -25.979 1.00 94.56 318 GLY A N 1
ATOM 2360 C CA . GLY A 1 318 ? 9.079 -12.790 -27.271 1.00 94.56 318 GLY A CA 1
ATOM 2361 C C . GLY A 1 318 ? 8.677 -11.803 -28.376 1.00 94.56 318 GLY A C 1
ATOM 2362 O O . GLY A 1 318 ? 7.882 -12.166 -29.245 1.00 94.56 318 GLY A O 1
ATOM 2363 N N . SER A 1 319 ? 9.239 -10.587 -28.401 1.00 96.81 319 SER A N 1
ATOM 2364 C CA . SER A 1 319 ? 9.105 -9.709 -29.577 1.00 96.81 319 SER A CA 1
ATOM 2365 C C . SER A 1 319 ? 9.686 -10.359 -30.837 1.00 96.81 319 SER A C 1
ATOM 2367 O O . SER A 1 319 ? 10.646 -11.137 -30.786 1.00 96.81 319 SER A O 1
ATOM 2369 N N . ASP A 1 320 ? 9.144 -9.982 -31.995 1.00 96.31 320 ASP A N 1
ATOM 2370 C CA . ASP A 1 320 ? 9.660 -10.434 -33.286 1.00 96.31 320 ASP A CA 1
ATOM 2371 C C . ASP A 1 320 ? 11.095 -9.935 -33.507 1.00 96.31 320 ASP A C 1
ATOM 2373 O O . ASP A 1 320 ? 11.477 -8.856 -33.046 1.00 96.31 320 ASP A O 1
ATOM 2377 N N . ALA A 1 321 ? 11.881 -10.674 -34.294 1.00 94.56 321 ALA A N 1
ATOM 2378 C CA . ALA A 1 321 ? 13.185 -10.197 -34.742 1.00 94.56 321 ALA A CA 1
ATOM 2379 C C . ALA A 1 321 ? 13.044 -8.844 -35.459 1.00 94.56 321 ALA A C 1
ATOM 2381 O O . ALA A 1 321 ? 12.136 -8.652 -36.272 1.00 94.56 321 ALA A O 1
ATOM 2382 N N . TRP A 1 322 ? 13.975 -7.927 -35.194 1.00 94.75 322 TRP A N 1
ATOM 2383 C CA . TRP A 1 322 ? 13.973 -6.556 -35.717 1.00 94.75 322 TRP A CA 1
ATOM 2384 C C . TRP A 1 322 ? 12.748 -5.724 -35.322 1.00 94.75 322 TRP A C 1
ATOM 2386 O O . TRP A 1 322 ? 12.446 -4.738 -36.001 1.00 94.75 322 TRP A O 1
ATOM 2396 N N . SER A 1 323 ? 12.041 -6.118 -34.263 1.00 96.94 323 SER A N 1
ATOM 2397 C CA . SER A 1 323 ? 10.931 -5.344 -33.719 1.00 96.94 323 SER A CA 1
ATOM 2398 C C . SER A 1 323 ? 11.342 -4.692 -32.415 1.00 96.94 323 SER A C 1
ATOM 2400 O O . SER A 1 323 ? 11.546 -5.369 -31.409 1.00 96.94 323 SER A O 1
ATOM 2402 N N . GLY A 1 324 ? 11.445 -3.366 -32.453 1.00 96.81 324 GLY A N 1
ATOM 2403 C CA . GLY A 1 324 ? 11.794 -2.567 -31.295 1.00 96.81 324 GLY A CA 1
ATOM 2404 C C . GLY A 1 324 ? 11.205 -1.166 -31.352 1.00 96.81 324 GLY A C 1
ATOM 2405 O O . GLY A 1 324 ? 11.128 -0.550 -32.423 1.00 96.81 324 GLY A O 1
ATOM 2406 N N . ILE A 1 325 ? 10.793 -0.676 -30.186 1.00 97.69 325 ILE A N 1
ATOM 2407 C CA . ILE A 1 325 ? 10.272 0.677 -29.981 1.00 97.69 325 ILE A CA 1
ATOM 2408 C C . ILE A 1 325 ? 11.288 1.421 -29.128 1.00 97.69 325 ILE A C 1
ATOM 2410 O O . ILE A 1 325 ? 11.495 1.092 -27.962 1.00 97.69 325 ILE A O 1
ATOM 2414 N N . SER A 1 326 ? 11.942 2.412 -29.723 1.00 97.06 326 SER A N 1
ATOM 2415 C CA . SER A 1 326 ? 12.819 3.312 -28.995 1.00 97.06 326 SER A CA 1
ATOM 2416 C C . SER A 1 326 ? 12.008 4.432 -28.360 1.00 97.06 326 SER A C 1
ATOM 2418 O O . SER A 1 326 ? 11.161 5.041 -29.015 1.00 97.06 326 SER A O 1
ATOM 2420 N N . VAL A 1 327 ? 12.304 4.735 -27.105 1.00 98.00 327 VAL A N 1
ATOM 2421 C CA . VAL A 1 327 ? 11.668 5.772 -26.294 1.00 98.00 327 VAL A CA 1
ATOM 2422 C C . VAL A 1 327 ? 12.714 6.754 -25.772 1.00 98.00 327 VAL A C 1
ATOM 2424 O O . VAL A 1 327 ? 13.919 6.504 -25.871 1.00 98.00 327 VAL A O 1
ATOM 2427 N N . THR A 1 328 ? 12.268 7.897 -25.264 1.00 98.06 328 THR A N 1
ATOM 2428 C CA . THR A 1 328 ? 13.129 8.831 -24.533 1.00 98.06 328 THR A CA 1
ATOM 2429 C C . THR A 1 328 ? 13.776 8.148 -23.327 1.00 98.06 328 THR A C 1
ATOM 2431 O O . THR A 1 328 ? 13.277 7.153 -22.805 1.00 98.06 328 THR A O 1
ATOM 2434 N N . SER A 1 329 ? 14.926 8.665 -22.908 1.00 98.00 329 SER A N 1
ATOM 2435 C CA . SER A 1 329 ? 15.673 8.188 -21.746 1.00 98.00 329 SER A CA 1
ATOM 2436 C C . SER A 1 329 ? 15.820 9.298 -20.699 1.00 98.00 329 SER A C 1
ATOM 2438 O O . SER A 1 329 ? 15.511 10.466 -20.960 1.00 98.00 329 SER A O 1
ATOM 2440 N N . GLY A 1 330 ? 16.318 8.952 -19.519 1.00 97.06 330 GLY A N 1
ATOM 2441 C CA . GLY A 1 330 ? 16.746 9.892 -18.487 1.00 97.06 330 GLY A CA 1
ATOM 2442 C C . GLY A 1 330 ? 17.832 10.861 -18.960 1.00 97.06 330 GLY A C 1
ATOM 2443 O O . GLY A 1 330 ? 17.847 12.030 -18.558 1.00 97.06 330 GLY A O 1
ATOM 2444 N N . ASP A 1 331 ? 18.684 10.425 -19.887 1.00 97.25 331 ASP A N 1
ATOM 2445 C CA . ASP A 1 331 ? 19.716 11.245 -20.539 1.00 97.25 331 ASP A CA 1
ATOM 2446 C C . ASP A 1 331 ? 19.224 12.028 -21.769 1.00 97.25 331 ASP A C 1
ATOM 2448 O O . ASP A 1 331 ? 19.977 12.802 -22.376 1.00 97.25 331 ASP A O 1
ATOM 2452 N N . PHE A 1 332 ? 17.956 11.872 -22.156 1.00 97.12 332 PHE A N 1
ATOM 2453 C CA . PHE A 1 332 ? 17.395 12.608 -23.281 1.00 97.12 332 PHE A CA 1
ATOM 2454 C C . PHE A 1 332 ? 17.413 14.125 -23.023 1.00 97.12 332 PHE A C 1
ATOM 2456 O O . PHE A 1 332 ? 17.108 14.610 -21.931 1.00 97.12 332 PHE A O 1
ATOM 2463 N N . SER A 1 333 ? 17.790 14.891 -24.048 1.00 94.62 333 SER A N 1
ATOM 2464 C CA . SER A 1 333 ? 17.976 16.351 -23.970 1.00 94.62 333 SER A CA 1
ATOM 2465 C C . SER A 1 333 ? 17.033 17.148 -24.879 1.00 94.62 333 SER A C 1
ATOM 2467 O O . SER A 1 333 ? 17.183 18.366 -24.997 1.00 94.62 333 SER A O 1
ATOM 2469 N N . GLY A 1 334 ? 16.084 16.471 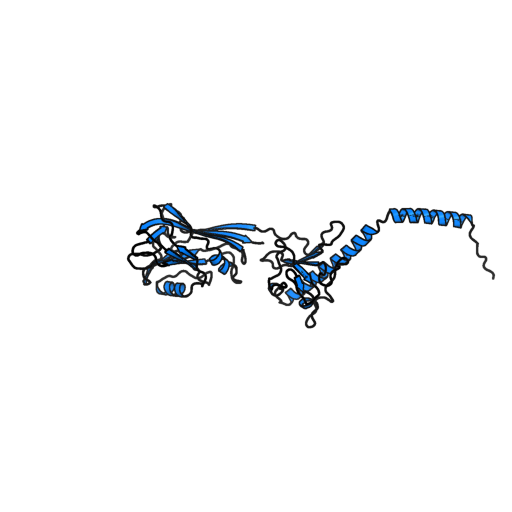-25.536 1.00 93.56 334 GLY A N 1
ATOM 2470 C CA . GLY A 1 334 ? 15.031 17.111 -26.323 1.00 93.56 334 GLY A CA 1
ATOM 2471 C C . GLY A 1 334 ? 13.915 17.706 -25.460 1.00 93.56 334 GLY A C 1
ATOM 2472 O O . GLY A 1 334 ? 14.069 17.893 -24.255 1.00 93.56 334 GLY A O 1
ATOM 2473 N N . SER A 1 335 ? 12.802 18.053 -26.107 1.00 94.12 335 SER A N 1
ATOM 2474 C CA . SER A 1 335 ? 11.645 18.694 -25.460 1.00 94.12 335 SER A CA 1
ATOM 2475 C C . SER A 1 335 ? 10.562 17.716 -25.017 1.00 94.12 335 SER A C 1
ATOM 2477 O O . SER A 1 335 ? 9.626 18.120 -24.338 1.00 94.12 335 SER A O 1
ATOM 2479 N N . GLU A 1 336 ? 10.651 16.474 -25.473 1.00 96.88 336 GLU A N 1
ATOM 2480 C CA . GLU A 1 336 ? 9.748 15.386 -25.135 1.00 96.88 336 GLU A CA 1
ATOM 2481 C C . GLU A 1 336 ? 9.951 14.936 -23.687 1.00 96.88 336 GLU A C 1
ATOM 2483 O O . GLU A 1 336 ? 11.060 15.015 -23.148 1.00 96.88 336 GLU A O 1
ATOM 2488 N N . ASP A 1 337 ? 8.878 14.431 -23.084 1.00 96.94 337 ASP A N 1
ATOM 2489 C CA . ASP A 1 337 ? 8.917 13.921 -21.721 1.00 96.94 337 ASP A CA 1
ATOM 2490 C C . ASP A 1 337 ? 9.829 12.693 -21.620 1.00 96.94 337 ASP A C 1
ATOM 2492 O O . ASP A 1 337 ? 9.981 11.898 -22.556 1.00 96.94 337 ASP A O 1
ATOM 2496 N N . LYS A 1 338 ? 10.470 12.557 -20.463 1.00 98.00 338 LYS A N 1
ATOM 2497 C CA . LYS A 1 338 ? 11.301 11.403 -20.107 1.00 98.00 338 LYS A CA 1
ATOM 2498 C C . LYS A 1 338 ? 10.425 10.306 -19.492 1.00 98.00 338 LYS A C 1
ATOM 2500 O O . LYS A 1 338 ? 9.302 10.612 -19.083 1.00 98.00 338 LYS A O 1
ATOM 2505 N N . PRO A 1 339 ? 10.923 9.059 -19.384 1.00 98.50 339 PRO A N 1
ATOM 2506 C CA . PRO A 1 339 ? 10.203 8.005 -18.682 1.00 98.50 339 PRO A CA 1
ATOM 2507 C C . PRO A 1 339 ? 9.721 8.481 -17.310 1.00 98.50 339 PRO A C 1
ATOM 2509 O O . PRO A 1 339 ? 10.509 9.017 -16.527 1.00 98.50 339 PRO A O 1
ATOM 2512 N N . THR A 1 340 ? 8.427 8.332 -17.054 1.00 98.69 340 THR A N 1
ATOM 2513 C CA . THR A 1 340 ? 7.765 8.831 -15.846 1.00 98.69 340 THR A CA 1
ATOM 2514 C C . THR A 1 340 ? 6.942 7.711 -15.231 1.00 98.69 340 THR A C 1
ATOM 2516 O O . THR A 1 340 ? 6.209 7.023 -15.934 1.00 98.69 340 THR A O 1
ATOM 2519 N N . LEU A 1 341 ? 7.083 7.516 -13.926 1.00 98.69 341 LEU A N 1
ATOM 2520 C CA . LEU A 1 341 ? 6.262 6.611 -13.137 1.00 98.69 341 LEU A CA 1
ATOM 2521 C C . LEU A 1 341 ? 5.143 7.426 -12.491 1.00 98.69 341 LEU A C 1
ATOM 2523 O O . LEU A 1 341 ? 5.409 8.274 -11.637 1.00 98.69 341 LEU A O 1
ATOM 2527 N N . SER A 1 342 ? 3.913 7.184 -12.927 1.00 98.44 342 SER A N 1
ATOM 2528 C CA . SER A 1 342 ? 2.705 7.831 -12.412 1.00 98.44 342 SER A CA 1
ATOM 2529 C C . SER A 1 342 ? 1.998 6.872 -11.460 1.00 98.44 342 SER A C 1
ATOM 2531 O O . SER A 1 342 ? 1.754 5.726 -11.831 1.00 98.44 342 SER A O 1
ATOM 2533 N N . ILE A 1 343 ? 1.706 7.308 -10.233 1.00 98.75 343 ILE A N 1
ATOM 2534 C CA . ILE A 1 343 ? 1.116 6.472 -9.179 1.00 98.75 343 ILE A CA 1
ATOM 2535 C C . ILE A 1 343 ? -0.007 7.247 -8.494 1.00 98.75 343 ILE A C 1
ATOM 2537 O O . ILE A 1 343 ? 0.226 8.331 -7.961 1.00 98.75 343 ILE A O 1
ATOM 2541 N N . ASP A 1 344 ? -1.193 6.650 -8.466 1.00 98.31 344 ASP A N 1
ATOM 2542 C CA . ASP A 1 344 ? -2.348 7.092 -7.693 1.00 98.31 344 ASP A CA 1
ATOM 2543 C C . ASP A 1 344 ? -2.490 6.194 -6.460 1.00 98.31 344 ASP A C 1
ATOM 2545 O O . ASP A 1 344 ? -2.548 4.964 -6.576 1.00 98.31 344 ASP A O 1
ATOM 2549 N N . PHE A 1 345 ? -2.576 6.781 -5.271 1.00 97.06 345 PHE A N 1
ATOM 2550 C CA . PHE A 1 345 ? -2.649 6.022 -4.026 1.00 97.06 345 PHE A CA 1
ATOM 2551 C C . PHE A 1 345 ? -3.555 6.672 -2.993 1.00 97.06 345 PHE A C 1
ATOM 2553 O O . PHE A 1 345 ? -3.854 7.865 -3.032 1.00 97.06 345 PHE A O 1
ATOM 2560 N N . GLU A 1 346 ? -3.988 5.849 -2.051 1.00 93.00 346 GLU A N 1
ATOM 2561 C CA . GLU A 1 346 ? -4.842 6.236 -0.945 1.00 93.00 346 GLU A CA 1
ATOM 2562 C C . GLU A 1 346 ? -4.181 5.855 0.377 1.00 93.00 346 GLU A C 1
ATOM 2564 O O . GLU A 1 346 ? -3.608 4.773 0.511 1.00 93.00 346 GLU A O 1
ATOM 2569 N N . TYR A 1 347 ? -4.231 6.747 1.362 1.00 87.69 347 TYR A N 1
ATOM 2570 C CA . TYR A 1 347 ? -3.680 6.478 2.687 1.00 87.69 347 TYR A CA 1
ATOM 2571 C C . TYR A 1 347 ? -4.436 7.215 3.789 1.00 87.69 347 TYR A C 1
ATOM 2573 O O . TYR A 1 347 ? -5.111 8.224 3.561 1.00 87.69 347 TYR A O 1
ATOM 2581 N N . TYR A 1 348 ? -4.277 6.716 5.013 1.00 79.56 348 TYR A N 1
ATOM 2582 C CA . TYR A 1 348 ? -4.697 7.415 6.222 1.00 79.56 348 TYR A CA 1
ATOM 2583 C C . TYR A 1 348 ? -3.475 8.039 6.910 1.00 79.56 348 TYR A C 1
ATOM 2585 O O . TYR A 1 348 ? -2.526 7.301 7.195 1.00 79.56 348 TYR A O 1
ATOM 2593 N N . PRO A 1 349 ? -3.482 9.359 7.168 1.00 72.44 349 PRO A N 1
ATOM 2594 C CA . PRO A 1 349 ? -2.369 10.072 7.797 1.00 72.44 349 PRO A CA 1
ATOM 2595 C C . PRO A 1 349 ? -2.108 9.692 9.261 1.00 72.44 349 PRO A C 1
ATOM 2597 O O . PRO A 1 349 ? -3.023 9.159 9.937 1.00 72.44 349 PRO A O 1
#

Radius of gyration: 34.05 Å; Cα contacts (8 Å, |Δi|>4): 795; chains: 1; bounding box: 84×39×123 Å

Solvent-accessible surface area (backbone atoms only — not comparable to full-atom values): 18606 Å² total; per-residue (Å²): 138,84,85,82,77,87,75,82,56,75,66,57,55,52,53,49,54,52,51,52,52,53,52,53,55,53,49,57,71,70,48,59,64,67,62,53,51,44,53,53,47,44,54,50,43,55,52,33,41,48,49,54,48,55,21,50,51,52,48,42,72,74,70,51,61,73,75,76,48,44,28,45,78,64,46,58,68,38,39,59,85,85,37,67,29,36,36,20,71,38,94,80,50,45,76,64,19,31,53,49,33,73,62,32,40,25,93,90,55,59,58,41,91,63,76,60,64,38,92,80,46,80,57,93,45,48,23,46,39,31,38,18,27,42,27,80,70,65,69,38,69,33,28,34,36,84,83,43,54,92,86,48,86,51,49,43,61,83,67,77,68,66,65,81,42,77,50,74,51,76,41,61,39,41,52,43,50,22,41,24,38,31,41,61,78,60,52,52,48,40,72,52,50,51,42,57,44,10,18,57,57,86,27,46,18,31,36,40,40,34,36,67,56,44,80,49,61,53,65,31,47,52,76,38,22,33,50,35,38,22,27,55,47,71,40,69,87,41,29,14,30,35,40,35,32,44,70,60,66,65,58,78,62,49,89,44,38,69,51,38,56,54,51,66,74,54,44,49,92,61,75,44,80,35,68,66,53,79,80,60,57,65,71,33,76,39,67,52,64,78,42,22,72,64,54,34,63,47,28,63,35,92,81,44,48,61,45,43,26,48,43,37,35,42,34,44,54,80,31,41,71,40,2,22,44,26,23,40,18,33,51,42,81,73,92,66,64,46,34,27,44,37,38,35,34,36,38,36,106

InterPro domains:
  IPR012902 Prokaryotic N-terminal methylation site [PF07963] (7-27)
  IPR012902 Prokaryotic N-terminal methylation site [TIGR02532] (8-27)
  IPR045584 Pilin-like [SSF54523] (8-136)

Nearest PDB structures (foldseek):
  7vbo-assembly1_A  TM=6.240E-01  e=1.206E-04  Defluviitalea phaphyphila
  2j6r-assembly1_A  TM=1.439E-01  e=2.999E+00  Escherichia coli
  2j6g-assembly1_A-2  TM=1.531E-01  e=3.352E+00  Escherichia coli

Mean predicted aligned error: 9.37 Å

Sequence (349 aa):
MKRSYDAFTLIEILVTVGLISILAAATILAINPSVAFSKSRNASRWNGVRAIHSGIEQWLIDGNDIDTLLEGDGSPIANCVDGTTVITDVPTILDGQIDLDAVLVGSDQAYIVEIPRDPSATSGGDTGYRICLFGQQSKRILISAPDSELEEVITIPTETPPELISDTIAVVVGSGTNDTSLLGGTAFNSTDTTLTLGTSFNNSIHLFLNFQNLDIPQGATITNATLDLVVTTVSGSNVNVDLMTYPDHDTSPPTNSTSFNSLESGLDEIVVDWNSVPSGGWGTPISSPDISALIQSHIDDPTWTPGSDILIWVGNDGSDAWSGISVTSGDFSGSEDKPTLSIDFEYYP